Protein AF-A0A3B8VKU2-F1 (afdb_monomer)

Nearest PDB structures (foldseek):
  3u0k-assembly1_B  TM=2.918E-01  e=2.637E+00  Entacmaea quadricolor

Sequence (197 aa):
MTATTLETVFLNTVAPIPCQVASVEIETVSTTQTRSVTNIAPIALIVMPTPTKTLMHSGQATELHILSSGKFDGTETADTGSTGSRTASYKGTRIVLKNDTSLCMHVGFCGNEITTVWKMLSATCDSRVRGQLMAMVERCPSAALSYSLEPDLPVEIVVTPDGALWFSGGITVERSYGQPFEARNRATLCRCGNSKN

Structure (mmCIF, N/CA/C/O backbone):
data_AF-A0A3B8VKU2-F1
#
_entry.id   AF-A0A3B8VKU2-F1
#
loop_
_atom_site.group_PDB
_atom_site.id
_atom_site.type_symbol
_atom_site.label_atom_id
_atom_site.label_alt_id
_atom_site.label_comp_id
_atom_site.label_asym_id
_atom_site.label_entity_id
_atom_site.label_seq_id
_atom_site.pdbx_PDB_ins_code
_atom_site.Cartn_x
_atom_site.Cartn_y
_atom_site.Cartn_z
_atom_site.occupancy
_atom_site.B_iso_or_equiv
_atom_site.auth_seq_id
_atom_site.auth_comp_id
_atom_site.auth_asym_id
_atom_site.auth_atom_id
_atom_site.pdbx_PDB_model_num
ATOM 1 N N . MET A 1 1 ? 54.881 12.120 -47.227 1.00 42.78 1 MET A N 1
ATOM 2 C CA . MET A 1 1 ? 54.791 12.222 -45.756 1.00 42.78 1 MET A CA 1
ATOM 3 C C . MET A 1 1 ? 53.316 12.258 -45.417 1.00 42.78 1 MET A C 1
ATOM 5 O O . MET A 1 1 ? 52.627 13.192 -45.798 1.00 42.78 1 MET A O 1
ATOM 9 N N . THR A 1 2 ? 52.826 11.139 -44.903 1.00 32.75 2 THR A N 1
ATOM 10 C CA . THR A 1 2 ? 51.415 10.777 -44.738 1.00 32.75 2 THR A CA 1
ATOM 11 C C . THR A 1 2 ? 50.812 11.462 -43.514 1.00 32.75 2 THR A C 1
ATOM 13 O O . THR A 1 2 ? 51.394 11.405 -42.435 1.00 32.75 2 THR A O 1
ATOM 16 N N . ALA A 1 3 ? 49.656 12.104 -43.687 1.00 37.38 3 ALA A N 1
ATOM 17 C CA . ALA A 1 3 ? 48.873 12.674 -42.598 1.00 37.38 3 ALA A CA 1
ATOM 18 C C . ALA A 1 3 ? 48.057 11.563 -41.919 1.00 37.38 3 ALA A C 1
ATOM 20 O O . ALA A 1 3 ? 47.203 10.941 -42.547 1.00 37.38 3 ALA A O 1
ATOM 21 N N . THR A 1 4 ? 48.354 11.303 -40.649 1.00 37.09 4 THR A N 1
ATOM 22 C CA . THR A 1 4 ? 47.638 10.345 -39.802 1.00 37.09 4 THR A CA 1
ATOM 23 C C . THR A 1 4 ? 46.407 11.028 -39.209 1.00 37.09 4 THR A C 1
ATOM 25 O O . THR A 1 4 ? 46.528 11.969 -38.427 1.00 37.09 4 THR A O 1
ATOM 28 N N . THR A 1 5 ? 45.219 10.570 -39.590 1.00 37.59 5 THR A N 1
ATOM 29 C CA . THR A 1 5 ? 43.932 10.958 -39.000 1.00 37.59 5 THR A CA 1
ATOM 30 C C . THR A 1 5 ? 43.745 10.289 -37.636 1.00 37.59 5 THR A C 1
ATOM 32 O O . THR A 1 5 ? 43.810 9.066 -37.535 1.00 37.59 5 THR A O 1
ATOM 35 N N . LEU A 1 6 ? 43.502 11.088 -36.593 1.00 36.22 6 LEU A N 1
ATOM 36 C CA . LEU A 1 6 ? 43.037 10.621 -35.285 1.00 36.22 6 LEU A CA 1
ATOM 37 C C . LEU A 1 6 ? 41.551 10.250 -35.384 1.00 36.22 6 LEU A C 1
ATOM 39 O O . LEU A 1 6 ? 40.691 11.123 -35.498 1.00 36.22 6 LEU A O 1
ATOM 43 N N . GLU A 1 7 ? 41.253 8.953 -35.338 1.00 38.12 7 GLU A N 1
ATOM 44 C CA . GLU A 1 7 ? 39.888 8.458 -35.190 1.00 38.12 7 GLU A CA 1
ATOM 45 C C . GLU A 1 7 ? 39.362 8.764 -33.785 1.00 38.12 7 GLU A C 1
ATOM 47 O O . GLU A 1 7 ? 39.953 8.429 -32.758 1.00 38.12 7 GLU A O 1
ATOM 52 N N . THR A 1 8 ? 38.219 9.440 -33.763 1.00 37.75 8 THR A N 1
ATOM 53 C CA . THR A 1 8 ? 37.432 9.718 -32.568 1.00 37.75 8 THR A CA 1
ATOM 54 C C . THR A 1 8 ? 36.744 8.425 -32.137 1.00 37.75 8 THR A C 1
ATOM 56 O O . THR A 1 8 ? 35.899 7.898 -32.857 1.00 37.75 8 THR A O 1
ATOM 59 N N . VAL A 1 9 ? 37.101 7.910 -30.960 1.00 36.78 9 VAL A N 1
ATOM 60 C CA . VAL A 1 9 ? 36.419 6.776 -30.324 1.00 36.78 9 VAL A CA 1
ATOM 61 C C . VAL A 1 9 ? 35.008 7.220 -29.935 1.00 36.78 9 VAL A C 1
ATOM 63 O O . VAL A 1 9 ? 34.809 7.899 -28.928 1.00 36.78 9 VAL A O 1
ATOM 66 N N . PHE A 1 10 ? 34.018 6.852 -30.747 1.00 34.59 10 PHE A N 1
ATOM 67 C CA . PHE A 1 10 ? 32.611 6.932 -30.370 1.00 34.59 10 PHE A CA 1
ATOM 68 C C . PHE A 1 10 ? 32.357 5.937 -29.233 1.00 34.59 10 PHE A C 1
ATOM 70 O O . PHE A 1 10 ? 32.379 4.722 -29.429 1.00 34.59 10 PHE A O 1
ATOM 77 N N . LEU A 1 11 ? 32.111 6.454 -28.027 1.00 38.12 11 LEU A N 1
ATOM 78 C CA . LEU A 1 11 ? 31.516 5.664 -26.959 1.00 38.12 11 LEU A CA 1
ATOM 79 C C . LEU A 1 11 ? 30.126 5.211 -27.421 1.00 38.12 11 LEU A C 1
ATOM 81 O O . LEU A 1 11 ? 29.215 6.024 -27.596 1.00 38.12 11 LEU A O 1
ATOM 85 N N . ASN A 1 12 ? 29.976 3.899 -27.598 1.00 34.12 12 ASN A N 1
ATOM 86 C CA . ASN A 1 12 ? 28.695 3.229 -27.773 1.00 34.12 12 ASN A CA 1
ATOM 87 C C . ASN A 1 12 ? 27.778 3.567 -26.593 1.00 34.12 12 ASN A C 1
ATOM 89 O O . ASN A 1 12 ? 27.856 2.972 -25.519 1.00 34.12 12 ASN A O 1
ATOM 93 N N . THR A 1 13 ? 26.892 4.534 -26.808 1.00 39.09 13 THR A N 1
ATOM 94 C CA . THR A 1 13 ? 25.784 4.811 -25.903 1.00 39.09 13 THR A CA 1
ATOM 95 C C . THR A 1 13 ? 24.703 3.796 -26.246 1.00 39.09 13 THR A C 1
ATOM 97 O O . THR A 1 13 ? 24.005 3.940 -27.248 1.00 39.09 13 THR A O 1
ATOM 100 N N . VAL A 1 14 ? 24.597 2.724 -25.458 1.00 41.78 14 VAL A N 1
ATOM 101 C CA . VAL A 1 14 ? 23.461 1.801 -25.544 1.00 41.78 14 VAL A CA 1
ATOM 102 C C . VAL A 1 14 ? 22.229 2.585 -25.100 1.00 41.78 14 VAL A C 1
ATOM 104 O O . VAL A 1 14 ? 21.978 2.757 -23.909 1.00 41.78 14 VAL A O 1
ATOM 107 N N . ALA A 1 15 ? 21.496 3.135 -26.066 1.00 42.47 15 ALA A N 1
ATOM 108 C CA . ALA A 1 15 ? 20.193 3.724 -25.818 1.00 42.47 15 ALA A CA 1
ATOM 109 C C . ALA A 1 15 ? 19.279 2.657 -25.182 1.00 42.47 15 ALA A C 1
ATOM 111 O O . ALA A 1 15 ? 19.322 1.497 -25.606 1.00 42.47 15 ALA A O 1
ATOM 112 N N . PRO A 1 16 ? 18.454 3.003 -24.176 1.00 44.41 16 PRO A N 1
ATOM 113 C CA . PRO A 1 16 ? 17.471 2.070 -23.649 1.00 44.41 16 PRO A CA 1
ATOM 114 C C . PRO A 1 16 ? 16.552 1.644 -24.794 1.00 44.41 16 PRO A C 1
ATOM 116 O O . PRO A 1 16 ? 15.929 2.484 -25.446 1.00 44.41 16 PRO A O 1
ATOM 119 N N . ILE A 1 17 ? 16.520 0.335 -25.056 1.00 52.84 17 ILE A N 1
ATOM 120 C CA . ILE A 1 17 ? 15.713 -0.276 -26.112 1.00 52.84 17 ILE A CA 1
ATOM 121 C C . ILE A 1 17 ? 14.271 0.229 -25.945 1.00 52.84 17 ILE A C 1
ATOM 123 O O . ILE A 1 17 ? 13.685 0.032 -24.873 1.00 52.84 17 ILE A O 1
ATOM 127 N N . PRO A 1 18 ? 13.691 0.911 -26.951 1.00 50.56 18 PRO A N 1
ATOM 128 C CA . PRO A 1 18 ? 12.322 1.388 -26.859 1.00 50.56 18 PRO A CA 1
ATOM 129 C C . PRO A 1 18 ? 11.395 0.191 -26.653 1.00 50.56 18 PRO A C 1
ATOM 131 O O . PRO A 1 18 ? 11.580 -0.853 -27.275 1.00 50.56 18 PRO A O 1
ATOM 134 N N . CYS A 1 19 ? 10.398 0.346 -25.777 1.00 59.09 19 CYS A N 1
ATOM 135 C CA . CYS A 1 19 ? 9.360 -0.652 -25.515 1.00 59.09 19 CYS A CA 1
ATOM 136 C C . CYS A 1 19 ? 8.513 -0.916 -26.775 1.00 59.09 19 CYS A C 1
ATOM 138 O O . CYS A 1 19 ? 7.361 -0.490 -26.850 1.00 59.09 19 CYS A O 1
ATOM 140 N N . GLN A 1 20 ? 9.059 -1.609 -27.767 1.00 49.59 20 GLN A N 1
ATOM 141 C CA . GLN A 1 20 ? 8.315 -2.102 -28.915 1.00 49.59 20 GLN A CA 1
ATOM 142 C C . GLN A 1 20 ? 7.622 -3.393 -28.481 1.00 49.59 20 GLN A C 1
ATOM 144 O O . GLN A 1 20 ? 8.219 -4.460 -28.396 1.00 49.59 20 GLN A O 1
ATOM 149 N N . VAL A 1 21 ? 6.353 -3.259 -28.104 1.00 45.25 21 VAL A N 1
ATOM 150 C CA . VAL A 1 21 ? 5.443 -4.391 -27.922 1.00 45.25 21 VAL A CA 1
ATOM 151 C C . VAL A 1 21 ? 5.089 -4.924 -29.303 1.00 45.25 21 VAL A C 1
ATOM 153 O O . VAL A 1 21 ? 4.533 -4.187 -30.113 1.00 45.25 21 VAL A O 1
ATOM 156 N N . ALA A 1 22 ? 5.396 -6.194 -29.563 1.00 33.00 22 ALA A N 1
ATOM 157 C CA . ALA A 1 22 ? 4.735 -6.929 -30.629 1.00 33.00 22 ALA A CA 1
ATOM 158 C C . ALA A 1 22 ? 3.242 -7.014 -30.284 1.00 33.00 22 ALA A C 1
ATOM 160 O O . ALA A 1 22 ? 2.877 -7.440 -29.184 1.00 33.00 22 ALA A O 1
ATOM 161 N N . SER A 1 23 ? 2.393 -6.558 -31.199 1.00 36.31 23 SER A N 1
ATOM 162 C CA . SER A 1 23 ? 0.948 -6.743 -31.139 1.00 36.31 23 SER A CA 1
ATOM 163 C C . SER A 1 23 ? 0.657 -8.243 -31.138 1.00 36.31 23 SER A C 1
ATOM 165 O O . SER A 1 23 ? 0.885 -8.913 -32.140 1.00 36.31 23 SER A O 1
ATOM 167 N N . VAL A 1 24 ? 0.197 -8.783 -30.012 1.00 32.00 24 VAL A N 1
ATOM 168 C CA . VAL A 1 24 ? -0.417 -10.113 -29.969 1.00 32.00 24 VAL A CA 1
ATOM 169 C C . VAL A 1 24 ? -1.919 -9.875 -30.035 1.00 32.00 24 VAL A C 1
ATOM 171 O O . VAL A 1 24 ? -2.483 -9.265 -29.126 1.00 32.00 24 VAL A O 1
ATOM 174 N N . GLU A 1 25 ? -2.547 -10.286 -31.136 1.00 34.91 25 GLU A N 1
ATOM 175 C CA . GLU A 1 25 ? -4.003 -10.352 -31.247 1.00 34.91 25 GLU A CA 1
ATOM 176 C C . GLU A 1 25 ? -4.515 -11.378 -30.229 1.00 34.91 25 GLU A C 1
ATOM 178 O O . GLU A 1 25 ? -4.114 -12.540 -30.235 1.00 34.91 25 GLU A O 1
ATOM 183 N N . ILE A 1 26 ? -5.352 -10.921 -29.299 1.00 33.88 26 ILE A N 1
ATOM 184 C CA . ILE A 1 26 ? -5.973 -11.765 -28.281 1.00 33.88 26 ILE A CA 1
ATOM 185 C C . ILE A 1 26 ? -7.349 -12.151 -28.829 1.00 33.88 26 ILE A C 1
ATOM 187 O O . ILE A 1 26 ? -8.263 -11.325 -28.828 1.00 33.88 26 ILE A O 1
ATOM 191 N N . GLU A 1 27 ? -7.507 -13.388 -29.304 1.00 30.09 27 GLU A N 1
ATOM 192 C CA . GLU A 1 27 ? -8.837 -13.954 -29.536 1.00 30.09 27 GLU A CA 1
ATOM 193 C C . GLU A 1 27 ? -9.574 -14.046 -28.194 1.00 30.09 27 GLU A C 1
ATOM 195 O O . GLU A 1 27 ? -9.124 -14.675 -27.235 1.00 30.09 27 GLU A O 1
ATOM 200 N N . THR A 1 28 ? -10.710 -13.359 -28.109 1.00 31.91 28 THR A N 1
ATOM 201 C CA . THR A 1 28 ? -11.555 -13.323 -26.917 1.00 31.91 28 THR A CA 1
ATOM 202 C C . THR A 1 28 ? -12.526 -14.498 -26.951 1.00 31.91 28 THR A C 1
ATOM 204 O O . THR A 1 28 ? -13.464 -14.523 -27.742 1.00 31.91 28 THR A O 1
ATOM 207 N N . VAL A 1 29 ? -12.338 -15.476 -26.061 1.00 28.89 29 VAL A N 1
ATOM 208 C CA . VAL A 1 29 ? -13.376 -16.473 -25.764 1.00 28.89 29 VAL A CA 1
ATOM 209 C C . VAL A 1 29 ? -14.240 -15.926 -24.630 1.00 28.89 29 VAL A C 1
ATOM 211 O O . VAL A 1 29 ? -13.831 -15.874 -23.472 1.00 28.89 29 VAL A O 1
ATOM 214 N N . SER A 1 30 ? -15.435 -15.463 -24.994 1.00 28.72 30 SER A N 1
ATOM 215 C CA . SER A 1 30 ? -16.475 -15.016 -24.068 1.00 28.72 30 SER A CA 1
ATOM 216 C C . SER A 1 30 ? -17.201 -16.229 -23.487 1.00 28.72 30 SER A C 1
ATOM 218 O O . SER A 1 30 ? -17.994 -16.867 -24.178 1.00 28.72 30 SER A O 1
ATOM 220 N N . THR A 1 31 ? -16.973 -16.528 -22.208 1.00 30.09 31 THR A N 1
ATOM 221 C CA . THR A 1 31 ? -17.871 -17.394 -21.434 1.00 30.09 31 THR A CA 1
ATOM 222 C C . THR A 1 31 ? -18.664 -16.507 -20.488 1.00 30.09 31 THR A C 1
ATOM 224 O O . THR A 1 31 ? -18.149 -15.988 -19.500 1.00 30.09 31 THR A O 1
ATOM 227 N N . THR A 1 32 ? -19.932 -16.286 -20.826 1.00 29.95 32 THR A N 1
ATOM 228 C CA . THR A 1 32 ? -20.872 -15.523 -20.005 1.00 29.95 32 THR A CA 1
ATOM 229 C C . THR A 1 32 ? -21.269 -16.360 -18.789 1.00 29.95 32 THR A C 1
ATOM 231 O O . THR A 1 32 ? -22.010 -17.330 -18.925 1.00 29.95 32 THR A O 1
ATOM 234 N N . GLN A 1 33 ? -20.791 -15.995 -17.597 1.00 32.00 33 GLN A N 1
ATOM 235 C CA . GLN A 1 33 ? -21.319 -16.522 -16.339 1.00 32.00 33 GLN A CA 1
ATOM 236 C C . GLN A 1 33 ? -22.227 -15.470 -15.693 1.00 32.00 33 GLN A C 1
ATOM 238 O O . GLN A 1 33 ? -21.800 -14.373 -15.333 1.00 32.00 33 GLN A O 1
ATOM 243 N N . THR A 1 34 ? -23.511 -15.805 -15.600 1.00 29.14 34 THR A N 1
ATOM 244 C CA . THR A 1 34 ? -24.581 -14.971 -15.044 1.00 29.14 34 THR A CA 1
ATOM 245 C C . THR A 1 34 ? -24.324 -14.663 -13.566 1.00 29.14 34 THR A C 1
ATOM 247 O O . THR A 1 34 ? -24.176 -15.571 -12.751 1.00 29.14 34 THR A O 1
ATOM 250 N N . ARG A 1 35 ? -24.288 -13.371 -13.211 1.00 33.38 35 ARG A N 1
ATOM 251 C CA . ARG A 1 35 ? -24.168 -12.888 -11.827 1.00 33.38 35 ARG A CA 1
ATOM 252 C C . ARG A 1 35 ? -25.468 -13.146 -11.060 1.00 33.38 35 ARG A C 1
ATOM 254 O O . ARG A 1 35 ? -26.498 -12.571 -11.401 1.00 33.38 35 ARG A O 1
ATOM 261 N N . SER A 1 36 ? -25.408 -13.952 -10.001 1.00 32.56 36 SER A N 1
ATOM 262 C CA . SER A 1 36 ? -26.449 -13.964 -8.969 1.00 32.56 36 SER A CA 1
ATOM 263 C C . SER A 1 36 ? -26.266 -12.738 -8.073 1.00 32.56 36 SER A C 1
ATOM 265 O O . SER A 1 36 ? -25.201 -12.534 -7.489 1.00 32.56 36 SER A O 1
ATOM 267 N N . VAL A 1 37 ? -27.288 -11.888 -8.020 1.00 38.75 37 VAL A N 1
ATOM 268 C CA . VAL A 1 37 ? -27.319 -10.645 -7.246 1.00 38.75 37 VAL A CA 1
ATOM 269 C C . VAL A 1 37 ? -27.797 -10.957 -5.833 1.00 38.75 37 VAL A C 1
ATOM 271 O O . VAL A 1 37 ? -28.994 -10.984 -5.584 1.00 38.75 37 VAL A O 1
ATOM 274 N N . THR A 1 38 ? -26.861 -11.145 -4.906 1.00 38.50 38 THR A N 1
ATOM 275 C CA . THR A 1 38 ? -27.083 -10.961 -3.461 1.00 38.50 38 THR A CA 1
ATOM 276 C C . THR A 1 38 ? -25.742 -10.627 -2.809 1.00 38.50 38 THR A C 1
ATOM 278 O O . THR A 1 38 ? -25.079 -11.503 -2.266 1.00 38.50 38 THR A O 1
ATOM 281 N N . ASN A 1 39 ? -25.311 -9.365 -2.896 1.00 36.19 39 ASN A N 1
ATOM 282 C CA . ASN A 1 39 ? -24.157 -8.861 -2.147 1.00 36.19 39 ASN A CA 1
ATOM 283 C C . ASN A 1 39 ? -24.659 -8.026 -0.969 1.00 36.19 39 ASN A C 1
ATOM 285 O O . ASN A 1 39 ? -24.881 -6.824 -1.094 1.00 36.19 39 ASN A O 1
ATOM 289 N N . ILE A 1 40 ? -24.841 -8.679 0.175 1.00 39.47 40 ILE A N 1
ATOM 290 C CA . ILE A 1 40 ? -24.765 -8.002 1.467 1.00 39.47 40 ILE A CA 1
ATOM 291 C C . ILE A 1 40 ? -23.277 -8.028 1.812 1.00 39.47 40 ILE A C 1
ATOM 293 O O . ILE A 1 40 ? -22.733 -9.094 2.093 1.00 39.47 40 ILE A O 1
ATOM 297 N N . ALA A 1 41 ? -22.599 -6.885 1.692 1.00 39.88 41 ALA A N 1
ATOM 298 C CA . ALA A 1 41 ? -21.208 -6.775 2.117 1.00 39.88 41 ALA A CA 1
ATOM 299 C C . ALA A 1 41 ? -21.121 -7.150 3.610 1.00 39.88 41 ALA A C 1
ATOM 301 O O . ALA A 1 41 ? -21.948 -6.669 4.392 1.00 39.88 41 ALA A O 1
ATOM 302 N N . PRO A 1 42 ? -20.177 -8.010 4.027 1.00 38.44 42 PRO A N 1
ATOM 303 C CA . PRO A 1 42 ? -20.018 -8.339 5.432 1.00 38.44 42 PRO A CA 1
ATOM 304 C C . PRO A 1 42 ? -19.499 -7.098 6.166 1.00 38.44 42 PRO A C 1
ATOM 306 O O . PRO A 1 42 ? -18.324 -6.747 6.083 1.00 38.44 42 PRO A O 1
ATOM 309 N N . ILE A 1 43 ? -20.394 -6.415 6.876 1.00 37.91 43 ILE A N 1
ATOM 310 C CA . ILE A 1 43 ? -20.036 -5.355 7.818 1.00 37.91 43 ILE A CA 1
ATOM 311 C C . ILE A 1 43 ? -19.464 -6.055 9.052 1.00 37.91 43 ILE A C 1
ATOM 313 O O . ILE A 1 43 ? -20.204 -6.589 9.878 1.00 37.91 43 ILE A O 1
ATOM 317 N N . ALA A 1 44 ? -18.139 -6.091 9.169 1.00 41.53 44 ALA A N 1
ATOM 318 C CA . ALA A 1 44 ? -17.486 -6.470 10.411 1.00 41.53 44 ALA A CA 1
ATOM 319 C C . ALA A 1 44 ? -17.464 -5.243 11.334 1.00 41.53 44 ALA A C 1
ATOM 321 O O . ALA A 1 44 ? -16.601 -4.377 11.212 1.00 41.53 44 ALA A O 1
ATOM 322 N N . LEU A 1 45 ? -18.425 -5.155 12.257 1.00 34.00 45 LEU A N 1
ATOM 323 C CA . LEU A 1 45 ? -18.392 -4.157 13.324 1.00 34.00 45 LEU A CA 1
ATOM 324 C C . LEU A 1 45 ? -17.311 -4.560 14.338 1.00 34.00 45 LEU A C 1
ATOM 326 O O . LEU A 1 45 ? -17.561 -5.325 15.270 1.00 34.00 45 LEU A O 1
ATOM 330 N N . ILE A 1 46 ? -16.088 -4.070 14.144 1.00 43.25 46 ILE A N 1
ATOM 331 C CA . ILE A 1 46 ? -15.006 -4.219 15.121 1.00 43.25 46 ILE A CA 1
ATOM 332 C C . ILE A 1 46 ? -15.197 -3.130 16.181 1.00 43.25 46 ILE A C 1
ATOM 334 O O . ILE A 1 46 ? -14.599 -2.059 16.116 1.00 43.25 46 ILE A O 1
ATOM 338 N N . VAL A 1 47 ? -16.055 -3.397 17.167 1.00 31.81 47 VAL A N 1
ATOM 339 C CA . VAL A 1 47 ? -16.113 -2.577 18.383 1.00 31.81 47 VAL A CA 1
ATOM 340 C C . VAL A 1 47 ? -14.816 -2.824 19.148 1.00 31.81 47 VAL A C 1
ATOM 342 O O . VAL A 1 47 ? -14.573 -3.940 19.612 1.00 31.81 47 VAL A O 1
ATOM 345 N N . MET A 1 48 ? -13.959 -1.807 19.270 1.00 33.66 48 MET A N 1
ATOM 346 C CA . MET A 1 48 ? -12.788 -1.903 20.143 1.00 33.66 48 MET A CA 1
ATOM 347 C C . MET A 1 48 ? -13.286 -2.161 21.574 1.00 33.66 48 MET A C 1
ATOM 349 O O . MET A 1 48 ? -14.069 -1.357 22.090 1.00 33.66 48 MET A O 1
ATOM 353 N N . PRO A 1 49 ? -12.907 -3.278 22.219 1.00 34.50 49 PRO A N 1
ATOM 354 C CA . PRO A 1 49 ? -13.462 -3.626 23.515 1.00 34.50 49 PRO A CA 1
ATOM 355 C C . PRO A 1 49 ? -13.043 -2.584 24.552 1.00 34.50 49 PRO A C 1
ATOM 357 O O . PRO A 1 49 ? -11.859 -2.375 24.816 1.00 34.50 49 PRO A O 1
ATOM 360 N N . THR A 1 50 ? -14.032 -1.941 25.168 1.00 35.94 50 THR A N 1
ATOM 361 C CA . THR A 1 50 ? -13.851 -1.231 26.435 1.00 35.94 50 THR A CA 1
ATOM 362 C C . THR A 1 50 ? -13.416 -2.265 27.483 1.00 35.94 50 THR A C 1
ATOM 364 O O . THR A 1 50 ? -14.011 -3.344 27.529 1.00 35.94 50 THR A O 1
ATOM 367 N N . PRO A 1 51 ? -12.403 -2.011 28.331 1.00 37.50 51 PRO A N 1
ATOM 368 C CA . PRO A 1 51 ? -11.974 -2.996 29.317 1.00 37.50 51 PRO A CA 1
ATOM 369 C C . PRO A 1 51 ? -13.020 -3.107 30.437 1.00 37.50 51 PRO A C 1
ATOM 371 O O . PRO A 1 51 ? -12.956 -2.404 31.444 1.00 37.50 51 PRO A O 1
ATOM 374 N N . THR A 1 52 ? -14.011 -3.985 30.279 1.00 35.88 52 THR A N 1
ATOM 375 C CA . THR A 1 52 ? -14.933 -4.339 31.362 1.00 35.88 52 THR A CA 1
ATOM 376 C C . THR A 1 52 ? -14.329 -5.476 32.177 1.00 35.88 52 THR A C 1
ATOM 378 O O . THR A 1 52 ? -14.193 -6.609 31.726 1.00 35.88 52 THR A O 1
ATOM 381 N N . LYS A 1 53 ? -13.941 -5.138 33.406 1.00 34.47 53 LYS A N 1
ATOM 382 C CA . LYS A 1 53 ? -13.413 -6.040 34.429 1.00 34.47 53 LYS A CA 1
ATOM 383 C C . LYS A 1 53 ? -14.483 -7.064 34.836 1.00 34.47 53 LYS A C 1
ATOM 385 O O . LYS A 1 53 ? -15.303 -6.781 35.704 1.00 34.47 53 LYS A O 1
ATOM 390 N N . THR A 1 54 ? -14.476 -8.256 34.244 1.00 31.73 54 THR A N 1
ATOM 391 C CA . THR A 1 54 ? -15.245 -9.394 34.767 1.00 31.73 54 THR A CA 1
ATOM 392 C C . THR A 1 54 ? -14.499 -9.980 35.963 1.00 31.73 54 THR A C 1
ATOM 394 O O . THR A 1 54 ? -13.452 -10.607 35.824 1.00 31.73 54 THR A O 1
ATOM 397 N N . LEU A 1 55 ? -15.029 -9.736 37.162 1.00 35.94 55 LEU A N 1
ATOM 398 C CA . LEU A 1 55 ? -14.634 -10.425 38.387 1.00 35.94 55 LEU A CA 1
ATOM 399 C C . LEU A 1 55 ? -15.028 -11.904 38.275 1.00 35.94 55 LEU A C 1
ATOM 401 O O . LEU A 1 55 ? -16.213 -12.225 38.263 1.00 35.94 55 LEU A O 1
ATOM 405 N N . MET A 1 56 ? -14.040 -12.797 38.243 1.00 33.47 56 MET A N 1
ATOM 406 C CA . MET A 1 56 ? -14.215 -14.191 38.651 1.00 33.47 56 MET A CA 1
ATOM 407 C C . MET A 1 56 ? -13.314 -14.473 39.853 1.00 33.47 56 MET A C 1
ATOM 409 O O . MET A 1 56 ? -12.174 -14.016 39.929 1.00 33.47 56 MET A O 1
ATOM 413 N N . HIS A 1 57 ? -13.897 -15.149 40.836 1.00 37.94 57 HIS A N 1
ATOM 414 C CA . HIS A 1 57 ? -13.325 -15.451 42.138 1.00 37.94 57 HIS A CA 1
ATOM 415 C C . HIS A 1 57 ? -12.506 -16.752 42.103 1.00 37.94 57 HIS A C 1
ATOM 417 O O . HIS A 1 57 ? -12.857 -17.693 41.400 1.00 37.94 57 HIS A O 1
ATOM 423 N N . SER A 1 58 ? -11.467 -16.773 42.945 1.00 41.09 58 SER A N 1
ATOM 424 C CA . SER A 1 58 ? -10.633 -17.898 43.404 1.00 41.09 58 SER A CA 1
ATOM 425 C C . SER A 1 58 ? -9.785 -18.669 42.383 1.00 41.09 58 SER A C 1
ATOM 427 O O . SER A 1 58 ? -10.287 -19.461 41.593 1.00 41.09 58 SER A O 1
ATOM 429 N N . GLY A 1 59 ? -8.465 -18.528 42.536 1.00 37.84 59 GLY A N 1
ATOM 430 C CA . GLY A 1 59 ? -7.445 -19.399 41.949 1.00 37.84 59 GLY A CA 1
ATOM 431 C C . GLY A 1 59 ? -6.217 -18.594 41.538 1.00 37.84 59 GLY A C 1
ATOM 432 O O . GLY A 1 59 ? -6.214 -18.041 40.449 1.00 37.84 59 GLY A O 1
ATOM 433 N N . GLN A 1 60 ? -5.241 -18.469 42.450 1.00 41.22 60 GLN A N 1
ATOM 434 C CA . GLN A 1 60 ? -3.928 -17.805 42.311 1.00 41.22 60 GLN A CA 1
ATOM 435 C C . GLN A 1 60 ? -3.624 -17.215 40.923 1.00 41.22 60 GLN A C 1
ATOM 437 O O . GLN A 1 60 ? -3.085 -17.883 40.043 1.00 41.22 60 GLN A O 1
ATOM 442 N N . ALA A 1 61 ? -3.924 -15.926 40.759 1.00 35.53 61 ALA A N 1
ATOM 443 C CA . ALA A 1 61 ? -3.417 -15.158 39.639 1.00 35.53 61 ALA A CA 1
ATOM 444 C C . ALA A 1 61 ? -1.913 -14.959 39.858 1.00 35.53 61 ALA A C 1
ATOM 446 O O . ALA A 1 61 ? -1.504 -14.200 40.734 1.00 35.53 61 ALA A O 1
ATOM 447 N N . THR A 1 62 ? -1.080 -15.634 39.066 1.00 36.09 62 THR A N 1
ATOM 448 C CA . THR A 1 62 ? 0.208 -15.051 38.687 1.00 36.09 62 THR A CA 1
ATOM 449 C C . THR A 1 62 ? -0.112 -13.684 38.114 1.00 36.09 62 THR A C 1
ATOM 451 O O . THR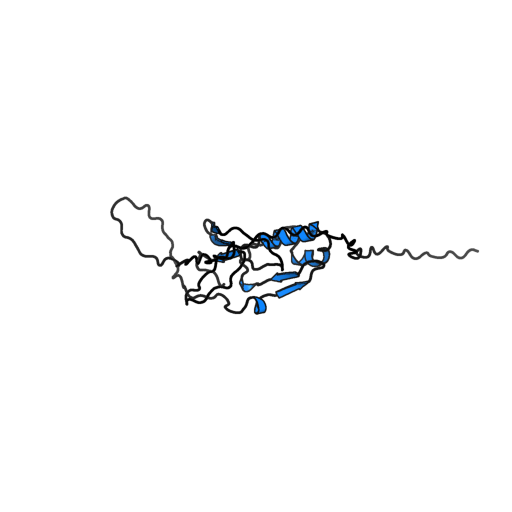 A 1 62 ? -0.755 -13.581 37.068 1.00 36.09 62 THR A O 1
ATOM 454 N N . GLU A 1 63 ? 0.240 -12.652 38.869 1.00 34.09 63 GLU A N 1
ATOM 455 C CA . GLU A 1 63 ? 0.033 -11.256 38.533 1.00 34.09 63 GLU A CA 1
ATOM 456 C C . GLU A 1 63 ? 0.856 -10.952 37.281 1.00 34.09 63 GLU A C 1
ATOM 458 O O . GLU A 1 63 ? 2.018 -10.554 37.336 1.00 34.09 63 GLU A O 1
ATOM 463 N N . LEU A 1 64 ? 0.261 -11.213 36.115 1.00 35.88 64 LEU A N 1
ATOM 464 C CA . LEU A 1 64 ? 0.703 -10.618 34.874 1.00 35.88 64 LEU A CA 1
ATOM 465 C C . LEU A 1 64 ? 0.449 -9.129 35.081 1.00 35.88 64 LEU A C 1
ATOM 467 O O . LEU A 1 64 ? -0.680 -8.659 34.940 1.00 35.88 64 LEU A O 1
ATOM 471 N N . HIS A 1 65 ? 1.487 -8.417 35.519 1.00 33.81 65 HIS A N 1
ATOM 472 C CA . HIS A 1 65 ? 1.556 -6.967 35.501 1.00 33.81 65 HIS A CA 1
ATOM 473 C C . HIS A 1 65 ? 1.285 -6.539 34.053 1.00 33.81 65 HIS A C 1
ATOM 475 O O . HIS A 1 65 ? 2.199 -6.373 33.247 1.00 33.81 65 HIS A O 1
ATOM 481 N N . ILE A 1 66 ? 0.008 -6.388 33.697 1.00 46.47 66 ILE A N 1
ATOM 482 C CA . ILE A 1 66 ? -0.396 -5.586 32.558 1.00 46.47 66 ILE A CA 1
ATOM 483 C C . ILE A 1 66 ? 0.033 -4.188 32.971 1.00 46.47 66 ILE A C 1
ATOM 485 O O . ILE A 1 66 ? -0.663 -3.499 33.716 1.00 46.47 66 ILE A O 1
ATOM 489 N N . LEU A 1 67 ? 1.232 -3.800 32.543 1.00 39.44 67 LEU A N 1
ATOM 490 C CA . LEU A 1 67 ? 1.694 -2.425 32.551 1.00 39.44 67 LEU A CA 1
ATOM 491 C C . LEU A 1 67 ? 0.778 -1.635 31.606 1.00 39.44 67 LEU A C 1
ATOM 493 O O . LEU A 1 67 ? 1.155 -1.248 30.509 1.00 39.44 67 LEU A O 1
ATOM 497 N N . SER A 1 68 ? -0.455 -1.384 32.040 1.00 50.25 68 SER A N 1
ATOM 498 C CA . SER A 1 68 ? -1.313 -0.326 31.525 1.00 50.25 68 SER A CA 1
ATOM 499 C C . SER A 1 68 ? -0.802 0.992 32.112 1.00 50.25 68 SER A C 1
ATOM 501 O O . SER A 1 68 ? -1.506 1.682 32.845 1.00 50.25 68 SER A O 1
ATOM 503 N N . SER A 1 69 ? 0.465 1.325 31.865 1.00 50.84 69 SER A N 1
ATOM 504 C CA . SER A 1 69 ? 1.119 2.513 32.424 1.00 50.84 69 SER A CA 1
ATOM 505 C C . SER A 1 69 ? 0.906 3.769 31.571 1.00 50.84 69 SER A C 1
ATOM 507 O O . SER A 1 69 ? 1.694 4.706 31.635 1.00 50.84 69 SER A O 1
ATOM 509 N N . GLY A 1 70 ? -0.172 3.820 30.789 1.00 56.53 70 GLY A N 1
ATOM 510 C CA . GLY A 1 70 ? -0.601 5.011 30.064 1.00 56.53 70 GLY A CA 1
ATOM 511 C C . GLY A 1 70 ? -2.121 5.064 29.989 1.00 56.53 70 GLY A C 1
ATOM 512 O O . GLY A 1 70 ? -2.772 4.041 29.787 1.00 56.53 70 GLY A O 1
ATOM 513 N N . LYS A 1 71 ? -2.704 6.253 30.163 1.00 73.69 71 LYS A N 1
ATOM 514 C CA . LYS A 1 71 ? -4.102 6.482 29.783 1.00 73.69 71 LYS A CA 1
ATOM 515 C C . LYS A 1 71 ? -4.172 6.315 28.264 1.00 73.69 71 LYS A C 1
ATOM 517 O O . LYS A 1 71 ? -3.560 7.108 27.555 1.00 73.69 71 LYS A O 1
ATOM 522 N N . PHE A 1 72 ? -4.855 5.281 27.778 1.00 80.81 72 PHE A N 1
ATOM 523 C CA . PHE A 1 72 ? -5.168 5.176 26.355 1.00 80.81 72 PHE A CA 1
ATOM 524 C C . PHE A 1 72 ? -6.091 6.339 25.985 1.00 80.81 72 PHE A C 1
ATOM 526 O O . PHE A 1 72 ? -7.197 6.447 26.517 1.00 80.81 72 PHE A O 1
ATOM 533 N N . ASP A 1 73 ? -5.605 7.221 25.119 1.00 80.50 73 ASP A N 1
ATOM 534 C CA . ASP A 1 73 ? -6.413 8.2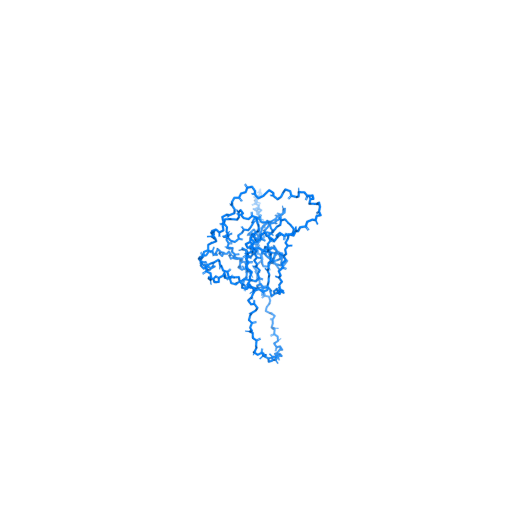58 24.491 1.00 80.50 73 ASP A CA 1
ATOM 535 C C . ASP A 1 73 ? -7.010 7.674 23.208 1.00 80.50 73 ASP A C 1
ATOM 537 O O . ASP A 1 73 ? -6.297 7.432 22.236 1.00 80.50 73 ASP A O 1
ATOM 541 N N . GLY A 1 74 ? -8.313 7.395 23.237 1.00 81.00 74 GLY A N 1
ATOM 542 C CA . GLY A 1 74 ? -9.058 6.838 22.107 1.00 81.00 74 GLY A CA 1
ATOM 543 C C . GLY A 1 74 ? -9.445 7.868 21.047 1.00 81.00 74 GLY A C 1
ATOM 544 O O . GLY A 1 74 ? -10.227 7.538 20.159 1.00 81.00 74 GLY A O 1
ATOM 545 N N . THR A 1 75 ? -8.955 9.108 21.148 1.00 85.88 75 THR A N 1
ATOM 546 C CA . THR A 1 75 ? -9.215 10.148 20.151 1.00 85.88 75 THR A CA 1
ATOM 547 C C . THR A 1 75 ? -8.610 9.747 18.807 1.00 85.88 75 THR A C 1
ATOM 549 O O . THR A 1 75 ? -7.401 9.560 18.665 1.00 85.88 75 THR A O 1
ATOM 552 N N . GLU A 1 76 ? -9.466 9.619 17.801 1.00 84.94 76 GLU A N 1
ATOM 553 C CA . GLU A 1 76 ? -9.065 9.262 16.448 1.00 84.94 76 GLU A CA 1
ATOM 554 C C . GLU A 1 76 ? -8.258 10.403 15.806 1.00 84.94 76 GLU A C 1
ATOM 556 O O . GLU A 1 76 ? -8.715 11.543 15.745 1.00 84.94 76 GLU A O 1
ATOM 561 N N . THR A 1 77 ? -7.044 10.101 15.338 1.00 86.69 77 THR A N 1
ATOM 562 C CA . THR A 1 77 ? -6.130 11.083 14.710 1.00 86.69 77 THR A CA 1
ATOM 563 C C . THR A 1 77 ? -5.917 10.842 13.215 1.00 86.69 77 THR A C 1
ATOM 565 O O . THR A 1 77 ? -5.246 11.632 12.553 1.00 86.69 77 THR A O 1
ATOM 568 N N . ALA A 1 78 ? -6.518 9.773 12.687 1.00 86.62 78 ALA A N 1
ATOM 569 C CA . ALA A 1 78 ? -6.493 9.387 11.285 1.00 86.62 78 ALA A CA 1
ATOM 570 C C . ALA A 1 78 ? -6.946 10.527 10.366 1.00 86.62 78 ALA A C 1
ATOM 572 O O . ALA A 1 78 ? -8.010 11.116 10.574 1.00 86.62 78 ALA A O 1
ATOM 573 N N . ASP A 1 79 ? -6.210 10.762 9.280 1.00 87.81 79 ASP A N 1
ATOM 574 C CA . ASP A 1 79 ? -6.651 11.685 8.234 1.00 87.81 79 ASP A CA 1
ATOM 575 C C . ASP A 1 79 ? -7.994 11.204 7.633 1.00 87.81 79 ASP A C 1
ATOM 577 O O . ASP A 1 79 ? -8.183 10.023 7.306 1.00 87.81 79 ASP A O 1
ATOM 581 N N . THR A 1 80 ? -8.955 12.124 7.539 1.00 87.50 80 THR A N 1
ATOM 582 C CA . THR A 1 80 ? -10.311 11.900 7.008 1.00 87.50 80 THR A CA 1
ATOM 583 C C . THR A 1 80 ? -10.488 12.448 5.593 1.00 87.50 80 THR A C 1
ATOM 585 O O . THR A 1 80 ? -11.558 12.297 5.002 1.00 87.50 80 THR A O 1
ATOM 588 N N . GLY A 1 81 ? -9.445 13.054 5.020 1.00 85.81 81 GLY A N 1
ATOM 589 C CA . GLY A 1 81 ? -9.407 13.443 3.620 1.00 85.81 81 GLY A CA 1
ATOM 590 C C . GLY A 1 81 ? -9.558 12.243 2.683 1.00 85.81 81 GLY A C 1
ATOM 591 O O . GLY A 1 81 ? -9.242 11.101 3.020 1.00 85.81 81 GLY A O 1
ATOM 592 N N . SER A 1 82 ? -10.033 12.504 1.466 1.00 85.75 82 SER A N 1
ATOM 593 C CA . SER A 1 82 ? -10.176 11.461 0.447 1.00 85.75 82 SER A CA 1
ATOM 594 C C . SER A 1 82 ? -8.824 10.824 0.095 1.00 85.75 82 SER A C 1
ATOM 596 O O . SER A 1 82 ? -7.801 11.513 0.047 1.00 85.75 82 SER A O 1
ATOM 598 N N . THR A 1 83 ? -8.786 9.534 -0.253 1.00 83.12 83 THR A N 1
ATOM 599 C CA . THR A 1 83 ? -7.548 8.925 -0.784 1.00 83.12 83 THR A CA 1
ATOM 600 C C . THR A 1 83 ? -7.019 9.675 -2.002 1.00 83.12 83 THR A C 1
ATOM 602 O O . THR A 1 83 ? -5.810 9.851 -2.121 1.00 83.12 83 THR A O 1
ATOM 605 N N . GLY A 1 84 ? -7.895 10.191 -2.869 1.00 84.94 84 GLY A N 1
ATOM 606 C CA . GLY A 1 84 ? -7.491 10.989 -4.029 1.00 84.94 84 GLY A CA 1
ATOM 607 C C . GLY A 1 84 ? -6.651 12.219 -3.667 1.00 84.94 84 GLY A C 1
ATOM 608 O O . GLY A 1 84 ? -5.674 12.499 -4.354 1.00 84.94 84 GLY A O 1
ATOM 609 N N . SER A 1 85 ? -6.982 12.915 -2.574 1.00 88.12 85 SER A N 1
ATOM 610 C CA . SER A 1 85 ? -6.229 14.089 -2.111 1.00 88.12 85 SER A CA 1
ATOM 611 C C . SER A 1 85 ? -4.941 13.742 -1.360 1.00 88.12 85 SER A C 1
ATOM 613 O O . SER A 1 85 ? -3.999 14.527 -1.396 1.00 88.12 85 SER A O 1
ATOM 615 N N . ARG A 1 86 ? -4.884 12.584 -0.690 1.00 91.44 86 ARG A N 1
ATOM 616 C CA . ARG A 1 86 ? -3.712 12.144 0.096 1.00 91.44 86 ARG A CA 1
ATOM 617 C C . ARG A 1 86 ? -2.673 11.383 -0.731 1.00 91.44 86 ARG A C 1
ATOM 619 O O . ARG A 1 86 ? -1.510 11.288 -0.349 1.00 91.44 86 ARG A O 1
ATOM 626 N N . THR A 1 87 ? -3.087 10.832 -1.871 1.00 94.06 87 THR A N 1
ATOM 627 C CA . THR A 1 87 ? -2.259 9.941 -2.685 1.00 94.06 87 THR A CA 1
ATOM 628 C C . THR A 1 87 ? -1.359 10.705 -3.651 1.00 94.06 87 THR A C 1
ATOM 630 O O . THR A 1 87 ? -1.826 11.344 -4.593 1.00 94.06 87 THR A O 1
ATOM 633 N N . ALA A 1 88 ? -0.048 10.518 -3.517 1.00 96.06 88 ALA A N 1
ATOM 634 C CA . ALA A 1 88 ? 0.916 10.856 -4.556 1.00 96.06 88 ALA A CA 1
ATOM 635 C C . ALA A 1 88 ? 0.955 9.764 -5.639 1.00 96.06 88 ALA A C 1
ATOM 637 O O . ALA A 1 88 ? 0.924 8.571 -5.335 1.00 96.06 88 ALA A O 1
ATOM 638 N N . SER A 1 89 ? 1.058 10.159 -6.911 1.00 96.44 89 SER A N 1
ATOM 639 C CA . SER A 1 89 ? 1.175 9.233 -8.048 1.00 96.44 89 SER A CA 1
ATOM 640 C C . SER A 1 89 ? 2.537 9.351 -8.726 1.00 96.44 89 SER A C 1
ATOM 642 O O . SER A 1 89 ? 2.988 10.448 -9.049 1.00 96.44 89 SER A O 1
ATOM 644 N N . TYR A 1 90 ? 3.163 8.211 -9.006 1.00 96.81 90 TYR A N 1
ATOM 645 C CA . TYR A 1 90 ? 4.467 8.110 -9.652 1.00 96.81 90 TYR A CA 1
ATOM 646 C C . TYR A 1 90 ? 4.340 7.287 -10.933 1.00 96.81 90 TYR A C 1
ATOM 648 O O . TYR A 1 90 ? 3.990 6.103 -10.911 1.00 96.81 90 TYR A O 1
ATOM 656 N N . LYS A 1 91 ? 4.620 7.925 -12.071 1.00 96.19 91 LYS A N 1
ATOM 657 C CA . LYS A 1 91 ? 4.509 7.300 -13.389 1.00 96.19 91 LYS A CA 1
ATOM 658 C C . LYS A 1 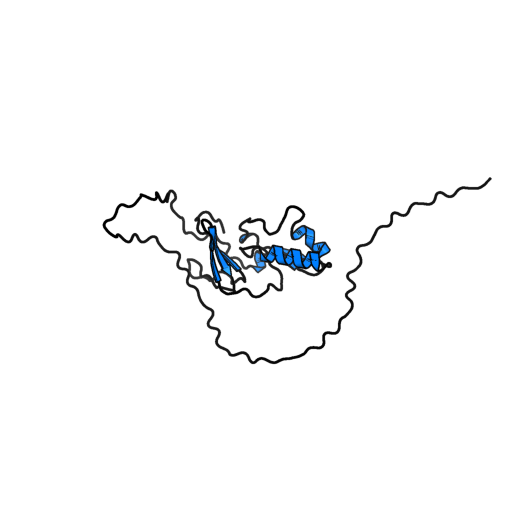91 ? 5.744 6.445 -13.680 1.00 96.19 91 LYS A C 1
ATOM 660 O O . LYS A 1 91 ? 6.849 6.969 -13.785 1.00 96.19 91 LYS A O 1
ATOM 665 N N . GLY A 1 92 ? 5.544 5.142 -13.838 1.00 93.56 92 GLY A N 1
ATOM 666 C CA . GLY A 1 92 ? 6.507 4.229 -14.447 1.00 93.56 92 GLY A CA 1
ATOM 667 C C . GLY A 1 92 ? 6.199 3.985 -15.926 1.00 93.56 92 GLY A C 1
ATOM 668 O O . GLY A 1 92 ? 5.235 4.510 -16.484 1.00 93.56 92 GLY A O 1
ATOM 669 N N . THR A 1 93 ? 7.014 3.152 -16.568 1.00 92.88 93 THR A N 1
ATOM 670 C CA . THR A 1 93 ? 6.892 2.835 -18.000 1.00 92.88 93 THR A CA 1
ATOM 671 C C . THR A 1 93 ? 5.648 2.000 -18.327 1.00 92.88 93 THR A C 1
ATOM 673 O O . THR A 1 93 ? 5.014 2.211 -19.359 1.00 92.88 93 THR A O 1
ATOM 676 N N . ARG A 1 94 ? 5.272 1.050 -17.458 1.00 93.19 94 ARG A N 1
ATOM 677 C CA . ARG A 1 94 ? 4.090 0.172 -17.636 1.00 93.19 94 ARG A CA 1
ATOM 678 C C . ARG A 1 94 ? 3.209 0.062 -16.384 1.00 93.19 94 ARG A C 1
ATOM 680 O O . ARG A 1 94 ? 2.356 -0.814 -16.314 1.00 93.19 94 ARG A O 1
ATOM 687 N N . ILE A 1 95 ? 3.431 0.917 -15.389 1.00 94.81 95 ILE A N 1
ATOM 688 C CA . ILE A 1 95 ? 2.707 0.912 -14.113 1.00 94.81 95 ILE A CA 1
ATOM 689 C C . ILE A 1 95 ? 2.652 2.328 -13.537 1.00 94.81 95 ILE A C 1
ATOM 691 O O . ILE A 1 95 ? 3.560 3.126 -13.765 1.00 94.81 95 ILE A O 1
ATOM 695 N N . VAL A 1 96 ? 1.600 2.636 -12.784 1.00 96.19 96 VAL A N 1
ATOM 696 C CA . VAL A 1 96 ? 1.512 3.850 -11.967 1.00 96.19 96 VAL A CA 1
ATOM 697 C C . VAL A 1 96 ? 1.492 3.415 -10.512 1.00 96.19 96 VAL A C 1
ATOM 699 O O . VAL A 1 96 ? 0.570 2.720 -10.088 1.00 96.19 96 VAL A O 1
ATOM 702 N N . LEU A 1 97 ? 2.524 3.804 -9.770 1.00 97.06 97 LEU A N 1
ATOM 703 C CA . LEU A 1 97 ? 2.603 3.577 -8.334 1.00 97.06 97 LEU A CA 1
ATOM 704 C C . LEU A 1 97 ? 1.870 4.710 -7.621 1.00 97.06 97 LEU A C 1
ATOM 706 O O . LEU A 1 97 ? 2.115 5.882 -7.901 1.00 97.06 97 LEU A O 1
ATOM 710 N N . LYS A 1 98 ? 0.999 4.360 -6.686 1.00 96.69 98 LYS A N 1
ATOM 711 C CA . LYS A 1 98 ? 0.304 5.288 -5.798 1.00 96.69 98 LYS A CA 1
ATOM 712 C C . LYS A 1 98 ? 0.865 5.149 -4.389 1.00 96.69 98 LYS A C 1
ATOM 714 O O . LYS A 1 98 ? 1.143 4.032 -3.959 1.00 96.69 98 LYS A O 1
ATOM 719 N N . ASN A 1 99 ? 1.030 6.268 -3.695 1.00 96.88 99 ASN A N 1
ATOM 720 C CA . ASN A 1 99 ? 1.505 6.317 -2.319 1.00 96.88 99 ASN A CA 1
ATOM 721 C C . ASN A 1 99 ? 0.636 7.263 -1.488 1.00 96.88 99 ASN A C 1
ATOM 723 O O . ASN A 1 99 ? 0.688 8.475 -1.686 1.00 96.88 99 ASN A O 1
ATOM 727 N N . ASP A 1 100 ? -0.129 6.703 -0.564 1.00 95.56 100 ASP A N 1
ATOM 728 C CA . ASP A 1 100 ? -0.802 7.422 0.507 1.00 95.56 100 ASP A CA 1
ATOM 729 C C . ASP A 1 100 ? 0.050 7.295 1.775 1.00 95.56 100 ASP A C 1
ATOM 731 O O . ASP A 1 100 ? 0.004 6.293 2.496 1.00 95.56 100 ASP A O 1
ATOM 735 N N . THR A 1 101 ? 0.892 8.299 2.019 1.00 94.06 101 THR A N 1
ATOM 736 C CA . THR A 1 101 ? 1.847 8.257 3.130 1.00 94.06 101 THR A CA 1
ATOM 737 C C . THR A 1 101 ? 1.177 8.339 4.491 1.00 94.06 101 THR A C 1
ATOM 739 O O . THR A 1 101 ? 1.798 7.904 5.458 1.00 94.06 101 THR A O 1
ATOM 742 N N . SER A 1 102 ? -0.060 8.850 4.586 1.00 92.88 102 SER A N 1
ATOM 743 C CA . SER A 1 102 ? -0.758 8.913 5.873 1.00 92.88 102 SER A CA 1
ATOM 744 C C . SER A 1 102 ? -0.989 7.506 6.424 1.00 92.88 102 SER A C 1
ATOM 746 O O . SER A 1 102 ? -0.911 7.303 7.624 1.00 92.88 102 SER A O 1
ATOM 748 N N . LEU A 1 103 ? -1.162 6.511 5.547 1.00 93.31 103 LEU A N 1
ATOM 749 C CA . LEU A 1 103 ? -1.381 5.111 5.912 1.00 93.31 103 LEU A CA 1
ATOM 750 C C . LEU A 1 103 ? -0.089 4.334 6.208 1.00 93.31 103 LEU A C 1
ATOM 752 O O . LEU A 1 103 ? -0.143 3.153 6.548 1.00 93.31 103 LEU A O 1
ATOM 756 N N . CYS A 1 104 ? 1.095 4.912 6.009 1.00 94.12 104 CYS A N 1
ATOM 757 C CA . CYS A 1 104 ? 2.343 4.159 6.093 1.00 94.12 104 CYS A CA 1
ATOM 758 C C . CYS A 1 104 ? 2.666 3.754 7.539 1.00 94.12 104 CYS A C 1
ATOM 760 O O . CYS A 1 104 ? 2.862 4.600 8.402 1.00 94.12 104 CYS A O 1
ATOM 762 N N . MET A 1 105 ? 2.824 2.450 7.791 1.00 92.75 105 MET A N 1
ATOM 763 C CA . MET A 1 105 ? 3.312 1.942 9.085 1.00 92.75 105 MET A CA 1
ATOM 764 C C . MET A 1 105 ? 4.836 1.737 9.138 1.00 92.75 105 MET A C 1
ATOM 766 O O . MET A 1 105 ? 5.346 1.109 10.059 1.00 92.75 105 MET A O 1
ATOM 770 N N . HIS A 1 106 ? 5.563 2.192 8.114 1.00 93.56 106 HIS A N 1
ATOM 771 C CA . HIS A 1 106 ? 7.029 2.141 8.038 1.00 93.56 106 HIS A CA 1
ATOM 772 C C . HIS A 1 106 ? 7.677 0.745 8.172 1.00 93.56 106 HIS A C 1
ATOM 774 O O . HIS A 1 106 ? 8.838 0.634 8.550 1.00 93.56 106 HIS A O 1
ATOM 780 N N . VAL A 1 107 ? 6.978 -0.325 7.776 1.00 92.81 107 VAL A N 1
ATOM 781 C CA . VAL A 1 107 ? 7.488 -1.713 7.859 1.00 92.81 107 VAL A CA 1
ATOM 782 C C . VAL A 1 107 ? 8.581 -2.060 6.827 1.00 92.81 107 VAL A C 1
ATOM 784 O O . VAL A 1 107 ? 9.262 -3.069 6.955 1.00 92.81 107 VAL A O 1
ATOM 787 N N . GLY A 1 108 ? 8.768 -1.240 5.786 1.00 96.38 108 GLY A N 1
ATOM 788 C CA . GLY A 1 108 ? 9.936 -1.330 4.894 1.00 96.38 108 GLY A CA 1
ATOM 789 C C . GLY A 1 108 ? 9.841 -2.268 3.681 1.00 96.38 108 GLY A C 1
ATOM 790 O O . GLY A 1 108 ? 10.757 -2.257 2.867 1.00 96.38 108 GLY A O 1
ATOM 791 N N . PHE A 1 109 ? 8.737 -2.998 3.461 1.00 97.25 109 PHE A N 1
ATOM 792 C CA . PHE A 1 109 ? 8.589 -3.911 2.301 1.00 97.25 109 PHE A CA 1
ATOM 793 C C . PHE A 1 109 ? 8.678 -3.246 0.913 1.00 97.25 109 PHE A C 1
ATOM 795 O O . PHE A 1 109 ? 8.835 -3.923 -0.102 1.00 97.25 109 PHE A O 1
ATOM 802 N N . CYS A 1 110 ? 8.608 -1.917 0.852 1.00 97.69 110 CYS A N 1
ATOM 803 C CA . CYS A 1 110 ? 8.802 -1.133 -0.365 1.00 97.69 110 CYS A CA 1
ATOM 804 C C . CYS A 1 110 ? 10.277 -0.988 -0.791 1.00 97.69 110 CYS A C 1
ATOM 806 O O . CYS A 1 110 ? 10.567 -0.364 -1.816 1.00 97.69 110 CYS A O 1
ATOM 808 N N . GLY A 1 111 ? 11.210 -1.544 -0.018 1.00 97.31 111 GLY A N 1
ATOM 809 C CA . GLY A 1 111 ? 12.632 -1.606 -0.330 1.00 97.31 111 GLY A CA 1
ATOM 810 C C . GLY A 1 111 ? 13.257 -2.934 0.086 1.00 97.31 111 GLY A C 1
ATOM 811 O O . GLY A 1 111 ? 12.653 -3.743 0.783 1.00 97.31 111 GLY A O 1
ATOM 812 N N . ASN A 1 112 ? 14.477 -3.157 -0.380 1.00 95.31 112 ASN A N 1
ATOM 813 C CA . ASN A 1 112 ? 15.364 -4.226 0.063 1.00 95.31 112 ASN A CA 1
ATOM 814 C C . ASN A 1 112 ? 16.820 -3.735 -0.024 1.00 95.3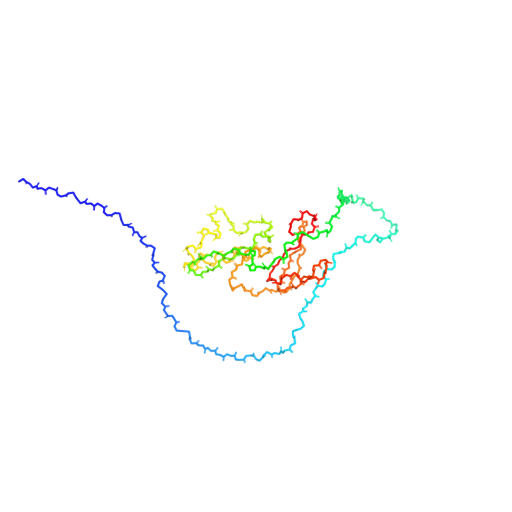1 112 ASN A C 1
ATOM 816 O O . ASN A 1 112 ? 17.066 -2.564 -0.310 1.00 95.31 112 ASN A O 1
ATOM 820 N N . GLU A 1 113 ? 17.783 -4.628 0.198 1.00 95.69 113 GLU A N 1
ATOM 821 C CA . GLU A 1 113 ? 19.218 -4.303 0.179 1.00 95.69 113 GLU A CA 1
ATOM 822 C C . GLU A 1 113 ? 19.720 -3.755 -1.170 1.00 95.69 113 GLU A C 1
AT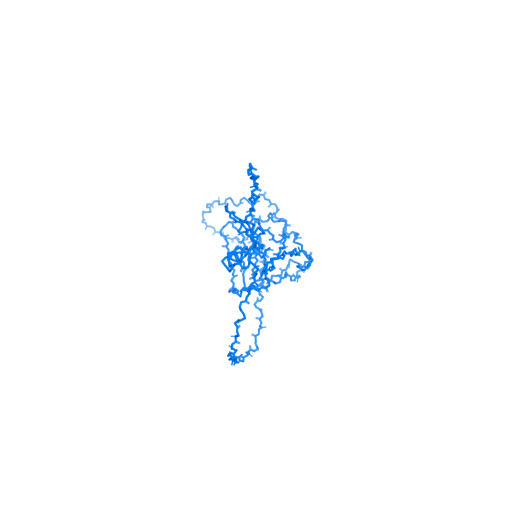OM 824 O O . GLU A 1 113 ? 20.754 -3.096 -1.225 1.00 95.69 113 GLU A O 1
ATOM 829 N N . ILE A 1 114 ? 18.990 -3.998 -2.262 1.00 95.69 114 ILE A N 1
ATOM 830 C CA . ILE A 1 114 ? 19.412 -3.670 -3.628 1.00 95.69 114 ILE A CA 1
ATOM 831 C C . ILE A 1 114 ? 18.673 -2.434 -4.160 1.00 95.69 114 ILE A C 1
ATOM 833 O O . ILE A 1 114 ? 19.255 -1.604 -4.860 1.00 95.69 114 ILE A O 1
ATOM 837 N N . THR A 1 115 ? 17.372 -2.300 -3.882 1.00 97.31 115 THR A N 1
ATOM 838 C CA . THR A 1 115 ? 16.518 -1.311 -4.555 1.00 97.31 115 THR A CA 1
ATOM 839 C C . THR A 1 115 ? 15.293 -0.887 -3.740 1.00 97.31 115 THR A C 1
ATOM 841 O O . THR A 1 115 ? 14.999 -1.413 -2.669 1.00 97.31 115 THR A O 1
ATOM 844 N N . THR A 1 116 ? 14.554 0.085 -4.274 1.00 98.19 116 THR A N 1
ATOM 845 C CA . THR A 1 116 ? 13.244 0.521 -3.780 1.00 98.19 116 THR A CA 1
ATOM 846 C C . THR A 1 116 ? 12.245 0.578 -4.928 1.00 98.19 116 THR A C 1
ATOM 848 O O . THR A 1 116 ? 12.633 0.775 -6.082 1.00 98.19 116 THR A O 1
ATOM 851 N N . VAL A 1 117 ? 10.948 0.480 -4.620 1.00 97.94 117 VAL A N 1
ATOM 852 C CA . VAL A 1 117 ? 9.879 0.559 -5.634 1.00 97.94 117 VAL A CA 1
ATOM 853 C C . VAL A 1 117 ? 9.988 1.810 -6.512 1.00 97.94 11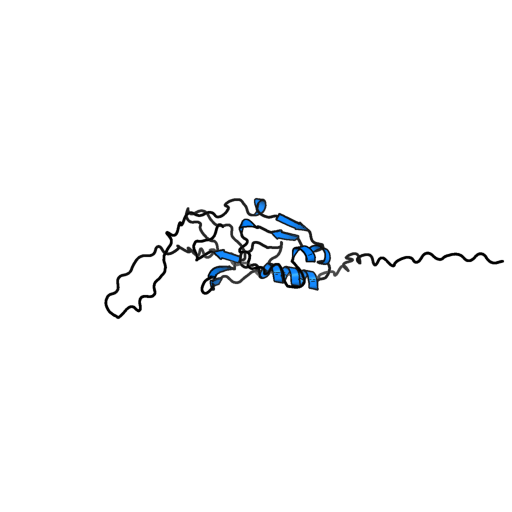7 VAL A C 1
ATOM 855 O O . VAL A 1 117 ? 9.762 1.730 -7.716 1.00 97.94 117 VAL A O 1
ATOM 858 N N . TRP A 1 118 ? 10.417 2.948 -5.952 1.00 97.75 118 TRP A N 1
ATOM 859 C CA . TRP A 1 118 ? 10.591 4.196 -6.702 1.00 97.75 118 TRP A CA 1
ATOM 860 C C . TRP A 1 118 ? 11.743 4.129 -7.708 1.00 97.75 118 TRP A C 1
ATOM 862 O O . TRP A 1 118 ? 11.593 4.593 -8.836 1.00 97.75 118 TRP A O 1
ATOM 872 N N . LYS A 1 119 ? 12.874 3.511 -7.338 1.00 97.81 119 LYS A N 1
ATOM 873 C CA . LYS A 1 119 ? 14.030 3.335 -8.237 1.00 97.81 119 LYS A CA 1
ATOM 874 C C . LYS A 1 119 ? 13.723 2.382 -9.394 1.00 97.81 119 LYS A C 1
ATOM 876 O O . LYS A 1 119 ? 14.325 2.491 -10.456 1.00 97.81 119 LYS A O 1
ATOM 881 N N . MET A 1 120 ? 12.778 1.465 -9.202 1.00 97.62 120 MET A N 1
ATOM 882 C CA . MET A 1 120 ? 12.398 0.467 -10.203 1.00 97.62 120 MET A CA 1
ATOM 883 C C . MET A 1 120 ? 11.479 1.019 -11.303 1.00 97.62 120 MET A C 1
ATOM 885 O O . MET A 1 120 ? 11.411 0.421 -12.375 1.00 97.62 120 MET A O 1
ATOM 889 N N . LEU A 1 121 ? 10.783 2.142 -11.072 1.00 97.19 121 LEU A N 1
ATOM 890 C CA . LEU A 1 121 ? 9.693 2.636 -11.932 1.00 97.19 121 LEU A CA 1
ATOM 891 C C . LEU A 1 121 ? 10.068 2.790 -13.413 1.00 97.19 121 LEU A C 1
ATOM 893 O O . LEU A 1 121 ? 9.284 2.401 -14.285 1.00 97.19 121 LEU A O 1
ATOM 897 N N . SER A 1 122 ? 11.257 3.319 -13.708 1.00 96.25 122 SER A N 1
ATOM 898 C CA . SER A 1 122 ? 11.735 3.538 -15.082 1.00 96.25 122 SER A CA 1
ATOM 899 C C . SER A 1 122 ? 12.007 2.229 -15.832 1.00 96.25 122 SER A C 1
ATOM 901 O O . SER A 1 122 ? 11.783 2.142 -17.040 1.00 96.25 122 SER A O 1
ATOM 903 N N . ALA A 1 123 ? 12.405 1.178 -15.114 1.00 96.56 123 ALA A N 1
ATOM 904 C CA . ALA A 1 123 ? 12.734 -0.133 -15.668 1.00 96.56 123 ALA A CA 1
ATOM 905 C C . ALA A 1 123 ? 11.525 -1.086 -15.759 1.00 96.56 123 ALA A C 1
ATOM 907 O O . ALA A 1 123 ? 11.660 -2.219 -16.213 1.00 96.56 123 ALA A O 1
ATOM 908 N N . THR A 1 124 ? 10.315 -0.631 -15.413 1.00 96.44 124 THR A N 1
ATOM 909 C CA . THR A 1 124 ? 9.085 -1.454 -15.433 1.00 96.44 124 THR A CA 1
ATOM 910 C C . THR A 1 124 ? 8.617 -1.876 -16.828 1.00 96.44 124 THR A C 1
ATOM 912 O O . THR A 1 124 ? 7.569 -2.510 -16.944 1.00 96.44 124 THR A O 1
ATOM 915 N N . CYS A 1 125 ? 9.357 -1.560 -17.897 1.00 95.94 125 CYS A N 1
ATOM 916 C CA . CYS A 1 125 ? 9.153 -2.208 -19.194 1.00 95.94 125 CYS A CA 1
ATOM 917 C C . CYS A 1 125 ? 9.504 -3.701 -19.119 1.00 95.94 125 CYS A C 1
ATOM 919 O O . CYS A 1 125 ? 8.745 -4.529 -19.629 1.00 95.94 125 CYS A O 1
ATOM 921 N N . ASP A 1 126 ? 10.575 -4.048 -18.395 1.00 96.50 126 ASP A N 1
ATOM 922 C CA . ASP A 1 126 ? 10.910 -5.433 -18.080 1.00 96.50 126 ASP A CA 1
ATOM 923 C C . ASP A 1 126 ? 9.844 -6.020 -17.143 1.00 96.50 126 ASP A C 1
ATOM 925 O O . ASP A 1 126 ? 9.586 -5.521 -16.042 1.00 96.50 126 ASP A O 1
ATOM 929 N N . SER A 1 127 ? 9.208 -7.098 -17.602 1.00 96.38 127 SER A N 1
ATOM 930 C CA . SER A 1 127 ? 8.200 -7.838 -16.842 1.00 96.38 127 SER A CA 1
ATOM 931 C C . SER A 1 127 ? 8.710 -8.359 -15.496 1.00 96.38 127 SER A C 1
ATOM 933 O O . SER A 1 127 ? 7.935 -8.374 -14.542 1.00 96.38 127 SER A O 1
ATOM 935 N N . ARG A 1 128 ? 9.998 -8.714 -15.378 1.00 97.56 128 ARG A N 1
ATOM 936 C CA . ARG A 1 128 ? 10.596 -9.190 -14.122 1.00 97.56 128 ARG A CA 1
ATOM 937 C C . ARG A 1 128 ? 10.672 -8.069 -13.093 1.00 97.56 128 ARG A C 1
ATOM 939 O O . ARG A 1 128 ? 10.226 -8.245 -11.963 1.00 97.56 128 ARG A O 1
ATOM 946 N N . VAL A 1 129 ? 11.151 -6.895 -13.509 1.00 97.69 129 VAL A N 1
ATOM 947 C CA . VAL A 1 129 ? 11.203 -5.694 -12.659 1.00 97.69 129 VAL A CA 1
ATOM 948 C C . VAL A 1 129 ? 9.797 -5.270 -12.247 1.00 97.69 129 VAL A C 1
ATOM 950 O O . VAL A 1 129 ? 9.548 -4.985 -11.078 1.00 97.69 129 VAL A O 1
ATOM 953 N N . ARG A 1 130 ? 8.854 -5.258 -13.195 1.00 96.69 130 ARG A N 1
ATOM 954 C CA . ARG A 1 130 ? 7.458 -4.905 -12.921 1.00 96.69 130 ARG A CA 1
ATOM 955 C C . ARG A 1 130 ? 6.802 -5.878 -11.938 1.00 96.69 130 ARG A C 1
ATOM 957 O O . ARG A 1 130 ? 6.190 -5.419 -10.981 1.00 96.69 130 ARG A O 1
ATOM 964 N N . GLY A 1 131 ? 6.977 -7.186 -12.133 1.00 96.25 131 GLY A N 1
ATOM 965 C CA . GLY A 1 131 ? 6.463 -8.212 -11.223 1.00 96.25 131 GLY A CA 1
ATOM 966 C C . GLY A 1 131 ? 7.063 -8.102 -9.821 1.00 96.25 131 GLY A C 1
ATOM 967 O O . GLY A 1 131 ? 6.335 -8.169 -8.837 1.00 96.25 131 GLY A O 1
ATOM 968 N N . GLN A 1 132 ? 8.368 -7.836 -9.713 1.00 97.25 132 GLN A N 1
ATOM 969 C CA . GLN A 1 132 ? 9.007 -7.597 -8.419 1.00 97.25 132 GLN A CA 1
ATOM 970 C C . GLN A 1 132 ? 8.454 -6.339 -7.730 1.00 97.25 132 GLN A C 1
ATOM 972 O O . GLN A 1 132 ? 8.165 -6.389 -6.537 1.00 97.25 132 GLN A O 1
ATOM 977 N N . LEU A 1 133 ? 8.264 -5.233 -8.462 1.00 97.75 133 LEU A N 1
ATOM 978 C CA . LEU A 1 133 ? 7.671 -4.009 -7.914 1.00 97.75 133 LEU A CA 1
ATOM 979 C C . LEU A 1 133 ? 6.264 -4.286 -7.371 1.00 97.75 133 LEU A C 1
ATOM 981 O O . LEU A 1 133 ? 5.981 -3.928 -6.231 1.00 97.75 133 LEU A O 1
ATOM 985 N N . MET A 1 134 ? 5.409 -4.953 -8.155 1.00 97.06 134 MET A N 1
ATOM 986 C CA . MET A 1 134 ? 4.052 -5.330 -7.735 1.00 97.06 134 MET A CA 1
ATOM 987 C C . MET A 1 134 ? 4.088 -6.187 -6.467 1.00 97.06 134 MET A C 1
ATOM 989 O O . MET A 1 134 ? 3.443 -5.848 -5.480 1.00 97.06 134 MET A O 1
ATOM 993 N N . ALA A 1 135 ? 4.944 -7.210 -6.433 1.00 96.38 135 ALA A N 1
ATOM 994 C CA . ALA A 1 135 ? 5.081 -8.090 -5.281 1.00 96.38 135 ALA A CA 1
ATOM 995 C C . ALA A 1 135 ? 5.595 -7.356 -4.020 1.00 96.38 135 ALA A C 1
ATOM 997 O O . ALA A 1 135 ? 5.249 -7.727 -2.898 1.00 96.38 135 ALA A O 1
ATOM 998 N N . MET A 1 136 ? 6.431 -6.323 -4.166 1.00 97.62 136 MET A N 1
ATOM 999 C CA . MET A 1 136 ? 6.857 -5.467 -3.048 1.00 97.62 136 MET A CA 1
ATOM 1000 C C . MET A 1 136 ? 5.712 -4.573 -2.550 1.00 97.62 136 MET A C 1
ATOM 1002 O O . MET A 1 136 ? 5.529 -4.420 -1.344 1.00 97.62 136 MET A O 1
ATOM 1006 N N . VAL A 1 137 ? 4.915 -4.014 -3.466 1.00 97.38 137 VAL A N 1
ATOM 1007 C CA . VAL A 1 137 ? 3.740 -3.192 -3.133 1.00 97.38 137 VAL A CA 1
ATOM 1008 C C . VAL A 1 137 ? 2.662 -4.017 -2.429 1.00 97.38 137 VAL A C 1
ATOM 1010 O O . VAL A 1 137 ? 2.136 -3.585 -1.405 1.00 97.38 137 VAL A O 1
ATOM 1013 N N . GLU A 1 138 ? 2.380 -5.225 -2.910 1.00 95.75 138 GLU A N 1
ATOM 1014 C CA . GLU A 1 138 ? 1.400 -6.146 -2.318 1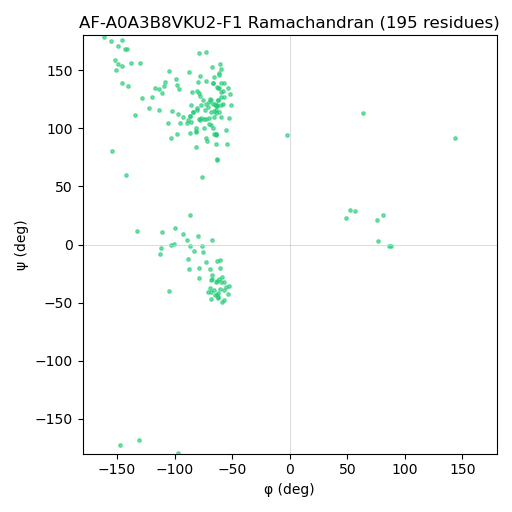.00 95.75 138 GLU A CA 1
ATOM 1015 C C . GLU A 1 138 ? 1.765 -6.546 -0.884 1.00 95.75 138 GLU A C 1
ATOM 1017 O O . GLU A 1 138 ? 0.887 -6.722 -0.044 1.00 95.75 138 GLU A O 1
ATOM 1022 N N . ARG A 1 139 ? 3.063 -6.580 -0.556 1.00 95.62 139 ARG A N 1
ATOM 1023 C CA . ARG A 1 139 ? 3.550 -6.809 0.812 1.00 95.62 139 ARG A CA 1
ATOM 1024 C C . ARG A 1 139 ? 3.403 -5.603 1.738 1.00 95.62 139 ARG A C 1
ATOM 1026 O O . ARG A 1 139 ? 3.675 -5.745 2.921 1.00 95.62 139 ARG A O 1
ATOM 1033 N N . CYS A 1 140 ? 2.998 -4.426 1.255 1.00 96.31 140 CYS A N 1
ATOM 1034 C CA . CYS A 1 140 ? 2.706 -3.270 2.106 1.00 96.31 140 CYS A CA 1
ATOM 1035 C C . CYS A 1 140 ? 1.418 -3.536 2.911 1.00 96.31 140 CYS A C 1
ATOM 1037 O O . CYS A 1 140 ? 0.331 -3.426 2.343 1.00 96.31 140 CYS A O 1
ATOM 1039 N N . PRO A 1 141 ? 1.488 -3.868 4.214 1.00 94.81 141 PRO A N 1
ATOM 1040 C CA . PRO A 1 141 ? 0.329 -4.351 4.967 1.00 94.81 141 PRO A CA 1
ATOM 1041 C C . PRO A 1 141 ? -0.742 -3.273 5.163 1.00 94.81 141 PRO A C 1
ATOM 1043 O O . PRO A 1 141 ? -1.927 -3.585 5.212 1.00 94.81 141 PRO A O 1
ATOM 1046 N N . SER A 1 142 ? -0.342 -2.000 5.218 1.00 94.25 142 SER A N 1
ATOM 1047 C CA . SER A 1 142 ? -1.256 -0.878 5.420 1.00 94.25 142 SER A CA 1
ATOM 1048 C C . SER A 1 142 ? -1.889 -0.334 4.136 1.00 94.25 142 SER A C 1
ATOM 1050 O O . SER A 1 142 ? -2.663 0.617 4.205 1.00 94.25 142 SER A O 1
ATOM 1052 N N . ALA A 1 143 ? -1.543 -0.889 2.967 1.00 94.88 143 ALA A N 1
ATOM 1053 C CA . ALA A 1 143 ? -1.955 -0.377 1.654 1.00 94.88 143 ALA A CA 1
ATOM 1054 C C . ALA A 1 143 ? -1.653 1.120 1.429 1.00 94.88 143 ALA A C 1
ATOM 1056 O O . ALA A 1 143 ? -2.353 1.800 0.668 1.00 94.88 143 ALA A O 1
ATOM 1057 N N . ALA A 1 144 ? -0.591 1.627 2.070 1.00 95.88 144 ALA A N 1
ATOM 1058 C CA . ALA A 1 144 ? -0.018 2.933 1.751 1.00 95.88 144 ALA A CA 1
ATOM 1059 C C . ALA A 1 144 ? 0.459 2.965 0.296 1.00 95.88 144 ALA A C 1
ATOM 1061 O O . ALA A 1 144 ? 0.252 3.944 -0.412 1.00 95.88 144 ALA A O 1
ATOM 1062 N N . LEU A 1 145 ? 1.028 1.857 -0.183 1.00 96.94 145 LEU A N 1
ATOM 1063 C CA . LEU A 1 145 ? 1.351 1.675 -1.591 1.00 96.94 145 LEU A CA 1
ATOM 1064 C C . LEU A 1 145 ? 0.270 0.859 -2.295 1.00 96.94 145 LEU A C 1
ATOM 1066 O O . LEU A 1 145 ? -0.178 -0.161 -1.775 1.00 96.94 145 LEU A O 1
ATOM 1070 N N . SER A 1 146 ? -0.094 1.291 -3.499 1.00 95.38 146 SER A N 1
ATOM 1071 C CA . SER A 1 146 ? -1.011 0.575 -4.392 1.00 95.38 146 SER A CA 1
ATOM 1072 C C . SER A 1 146 ? -0.673 0.841 -5.861 1.00 95.38 146 SER A C 1
ATOM 1074 O O . SER A 1 146 ? 0.156 1.693 -6.196 1.00 95.38 146 SER A O 1
ATOM 1076 N N . TYR A 1 147 ? -1.320 0.105 -6.758 1.00 94.56 147 TYR A N 1
ATOM 1077 C CA . TYR A 1 147 ? -1.286 0.325 -8.202 1.00 94.56 147 TYR A CA 1
ATOM 1078 C C . TYR A 1 147 ? -2.672 0.032 -8.797 1.00 94.56 147 TYR A C 1
ATOM 1080 O O . TYR A 1 147 ? -3.553 -0.473 -8.109 1.00 94.56 147 TYR A O 1
ATOM 1088 N N . SER A 1 148 ? -2.913 0.401 -10.057 1.00 81.81 148 SER A N 1
ATOM 1089 C CA . SER A 1 148 ? -4.273 0.475 -10.624 1.00 81.81 148 SER A CA 1
ATOM 1090 C C . SER A 1 148 ? -5.058 -0.844 -10.705 1.00 81.81 148 SER A C 1
ATOM 1092 O O . SER A 1 148 ? -6.253 -0.786 -10.965 1.00 81.81 148 SER A O 1
ATOM 1094 N N . LEU A 1 149 ? -4.412 -2.002 -10.547 1.00 82.06 149 LEU A N 1
ATOM 1095 C CA . LEU A 1 149 ? -5.006 -3.327 -10.761 1.00 82.06 149 LEU A CA 1
ATOM 1096 C C . LEU A 1 149 ? -4.478 -4.323 -9.719 1.00 82.06 149 LEU A C 1
ATOM 1098 O O . LEU A 1 149 ? -3.810 -5.290 -10.075 1.00 82.06 149 LEU A O 1
ATOM 1102 N N . GLU A 1 150 ? -4.712 -4.051 -8.434 1.00 86.50 150 GLU A N 1
ATOM 1103 C CA . GLU A 1 150 ? -4.389 -5.034 -7.395 1.00 86.50 150 GLU A CA 1
ATOM 1104 C C . GLU A 1 150 ? -5.281 -6.284 -7.533 1.00 86.50 150 GLU A C 1
ATOM 110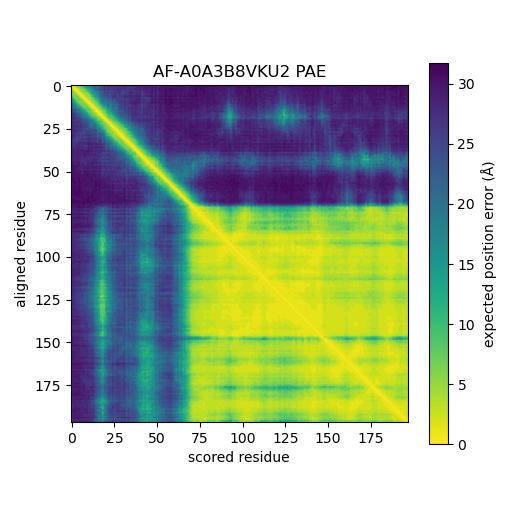6 O O . GLU A 1 150 ? -6.450 -6.152 -7.905 1.00 86.50 150 GLU A O 1
ATOM 1111 N N . PRO A 1 151 ? -4.752 -7.487 -7.252 1.00 89.06 151 PRO A N 1
ATOM 1112 C CA . PRO A 1 151 ? -5.544 -8.713 -7.261 1.00 89.06 151 PRO A CA 1
ATOM 1113 C C . PRO A 1 151 ? -6.568 -8.711 -6.125 1.00 89.06 151 PRO A C 1
ATOM 1115 O O . PRO A 1 151 ? -6.318 -8.130 -5.067 1.00 89.06 151 PRO A O 1
ATOM 1118 N N . ASP A 1 152 ? -7.683 -9.416 -6.310 1.00 92.00 152 ASP A N 1
ATOM 1119 C CA . ASP A 1 152 ? -8.623 -9.667 -5.218 1.00 92.00 152 ASP A CA 1
ATOM 1120 C C . ASP A 1 152 ? -7.937 -10.482 -4.113 1.00 92.00 152 ASP A C 1
ATOM 1122 O O . ASP A 1 152 ? -7.236 -11.464 -4.381 1.00 92.00 152 ASP A O 1
ATOM 1126 N N . LEU A 1 153 ? -8.142 -10.069 -2.863 1.00 94.38 153 LEU A N 1
ATOM 1127 C CA . LEU A 1 153 ? -7.658 -10.776 -1.681 1.00 94.38 153 LEU A CA 1
ATOM 1128 C C . LEU A 1 153 ? -8.812 -11.513 -0.986 1.00 94.38 153 LEU A C 1
ATOM 1130 O O . LEU A 1 153 ? -9.958 -11.059 -1.052 1.00 94.38 153 LEU A O 1
ATOM 1134 N N . PRO A 1 154 ? -8.540 -12.650 -0.318 1.00 95.56 154 PRO A N 1
ATOM 1135 C CA . PRO A 1 154 ? -9.542 -13.305 0.515 1.00 95.56 154 PRO A CA 1
ATOM 1136 C C . PRO A 1 154 ? -10.006 -12.369 1.636 1.00 95.56 154 PRO A C 1
ATOM 1138 O O . PRO A 1 154 ? -9.257 -11.522 2.105 1.00 95.56 154 PRO A O 1
ATOM 1141 N N . VAL A 1 155 ? -11.248 -12.531 2.089 1.00 96.75 155 VAL A N 1
ATOM 1142 C CA . VAL A 1 155 ? -11.755 -11.794 3.253 1.00 96.75 155 VAL A CA 1
ATOM 1143 C C . VAL A 1 155 ? -11.192 -12.436 4.515 1.00 96.75 155 VAL A C 1
ATOM 1145 O O . VAL A 1 155 ? -11.600 -13.538 4.882 1.00 96.75 155 VAL A O 1
ATOM 1148 N N . GLU A 1 156 ? -10.268 -11.756 5.189 1.00 96.06 156 GLU A N 1
ATOM 1149 C CA . GLU A 1 156 ? -9.641 -12.268 6.408 1.00 96.06 156 GLU A CA 1
ATOM 1150 C C . GLU A 1 156 ? -9.240 -11.151 7.379 1.00 96.06 156 GLU A C 1
ATOM 1152 O O . GLU A 1 156 ? -9.001 -10.003 6.994 1.00 96.06 156 GLU A O 1
ATOM 1157 N N . ILE A 1 157 ? -9.154 -11.512 8.660 1.00 96.56 157 ILE A N 1
ATOM 1158 C CA . ILE A 1 157 ? -8.632 -10.666 9.734 1.00 96.56 157 ILE A CA 1
ATOM 1159 C C . ILE A 1 157 ? -7.576 -11.479 10.475 1.00 96.56 157 ILE A C 1
ATOM 1161 O O . ILE A 1 157 ? -7.845 -12.582 10.950 1.00 96.56 157 ILE A O 1
ATOM 1165 N N . VAL A 1 158 ? -6.381 -10.915 10.600 1.00 96.25 158 VAL A N 1
ATOM 1166 C CA . VAL A 1 158 ? -5.235 -11.528 11.263 1.00 96.25 158 VAL A CA 1
ATOM 1167 C C . VAL A 1 158 ? -4.806 -10.658 12.435 1.00 96.25 158 VAL A C 1
ATOM 1169 O O . VAL A 1 158 ? -4.542 -9.462 12.301 1.00 96.25 158 VAL A O 1
ATOM 1172 N N . VAL A 1 159 ? -4.701 -11.284 13.604 1.00 95.62 159 VAL A N 1
ATOM 1173 C CA . VAL A 1 159 ? -4.121 -10.667 14.795 1.00 95.62 159 VAL A CA 1
ATOM 1174 C C . VAL A 1 159 ? -2.639 -11.014 14.832 1.00 95.62 159 VAL A C 1
ATOM 1176 O O . VAL A 1 159 ? -2.277 -12.159 15.096 1.00 95.62 159 VAL A O 1
ATOM 1179 N N . THR A 1 160 ? -1.773 -10.033 14.593 1.00 90.50 160 THR A N 1
ATOM 1180 C CA . THR A 1 160 ? -0.328 -10.249 14.715 1.00 90.50 160 THR A CA 1
ATOM 1181 C C . THR A 1 160 ? 0.072 -10.233 16.199 1.00 90.50 160 THR A C 1
ATOM 1183 O O . THR A 1 160 ? -0.276 -9.271 16.904 1.00 90.50 160 THR A O 1
ATOM 1186 N N . PRO A 1 161 ? 0.797 -11.256 16.704 1.00 92.12 161 PRO A N 1
ATOM 1187 C CA . PRO A 1 161 ? 1.360 -11.241 18.055 1.00 92.12 161 PRO A CA 1
ATOM 1188 C C . PRO A 1 161 ? 2.169 -9.965 18.290 1.00 92.12 161 PRO A C 1
ATOM 1190 O O . PRO A 1 161 ? 2.958 -9.576 17.434 1.00 92.12 161 PRO A O 1
ATOM 1193 N N . ASP A 1 162 ? 1.890 -9.275 19.400 1.00 90.56 162 ASP A N 1
ATOM 1194 C CA . ASP A 1 162 ? 2.485 -7.972 19.755 1.00 90.56 162 ASP A CA 1
ATOM 1195 C C . ASP A 1 162 ? 2.463 -6.912 18.641 1.00 90.56 162 ASP A C 1
ATOM 1197 O O . ASP A 1 162 ? 3.220 -5.943 18.644 1.00 90.56 162 ASP A O 1
ATOM 1201 N N . GLY A 1 163 ? 1.546 -7.080 17.690 1.00 90.25 163 GLY A N 1
ATOM 1202 C CA . GLY A 1 163 ? 1.430 -6.251 16.512 1.00 90.25 163 GLY A CA 1
ATOM 1203 C C . GLY A 1 163 ? 0.012 -5.762 16.276 1.00 90.25 163 GLY A C 1
ATOM 1204 O O . GLY A 1 163 ? -0.891 -5.834 17.122 1.00 90.25 163 GLY A O 1
ATOM 1205 N N . ALA A 1 164 ? -0.149 -5.223 15.081 1.00 93.31 164 ALA A N 1
ATOM 1206 C CA . ALA A 1 164 ? -1.381 -4.633 14.617 1.00 93.31 164 ALA A CA 1
AT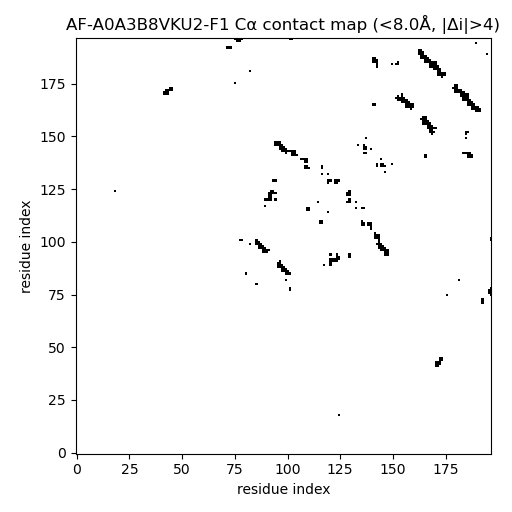OM 1207 C C . ALA A 1 164 ? -2.398 -5.695 14.158 1.00 93.31 164 ALA A C 1
ATOM 1209 O O . ALA A 1 164 ? -2.056 -6.859 13.936 1.00 93.31 164 ALA A O 1
ATOM 1210 N N . LEU A 1 165 ? -3.653 -5.275 14.015 1.00 95.31 165 LEU A N 1
ATOM 1211 C CA . LEU A 1 165 ? -4.698 -6.055 13.358 1.00 95.31 165 LEU A CA 1
ATOM 1212 C C . LEU A 1 165 ? -4.595 -5.815 11.858 1.00 95.31 165 LEU A C 1
ATOM 1214 O O . LEU A 1 165 ? -4.813 -4.693 11.407 1.00 95.31 165 LEU A O 1
ATOM 1218 N N . TRP A 1 166 ? -4.256 -6.838 11.089 1.00 96.00 166 TRP A N 1
ATOM 1219 C CA . TRP A 1 166 ? -4.233 -6.759 9.634 1.00 96.00 166 TRP A CA 1
ATOM 1220 C C . TRP A 1 166 ? -5.512 -7.366 9.064 1.00 96.00 166 TRP A C 1
ATOM 1222 O O . TRP A 1 166 ? -6.018 -8.348 9.602 1.00 96.00 166 TRP A O 1
ATOM 1232 N N . PHE A 1 167 ? -6.051 -6.785 7.999 1.00 96.19 167 PHE A N 1
ATOM 1233 C CA . PHE A 1 167 ? -7.251 -7.305 7.351 1.00 96.19 167 PHE A CA 1
ATOM 1234 C C . PHE A 1 167 ? -7.207 -7.083 5.840 1.00 96.19 167 PHE A C 1
ATOM 1236 O O . PHE A 1 167 ? -6.557 -6.145 5.366 1.00 96.19 167 PHE A O 1
ATOM 1243 N N . SER A 1 168 ? -7.903 -7.934 5.087 1.00 96.56 168 SER A N 1
ATOM 1244 C CA . SER A 1 168 ? -7.940 -7.890 3.622 1.00 96.56 168 SER A CA 1
ATOM 1245 C C . SER A 1 168 ? -9.302 -8.300 3.047 1.00 96.56 168 SER A C 1
ATOM 1247 O O . SER A 1 168 ? -10.244 -8.592 3.786 1.00 96.56 168 SER A O 1
ATOM 1249 N N . GLY A 1 169 ? -9.443 -8.209 1.722 1.00 94.19 169 GLY A N 1
ATOM 1250 C CA . GLY A 1 169 ? -10.665 -8.570 1.002 1.00 94.19 169 GLY A CA 1
ATOM 1251 C C . GLY A 1 169 ? -11.749 -7.491 1.023 1.00 94.19 169 GLY A C 1
ATOM 1252 O O . GLY A 1 169 ? -12.932 -7.799 0.909 1.00 94.19 169 GLY A O 1
ATOM 1253 N N . GLY A 1 170 ? -11.376 -6.216 1.182 1.00 92.25 170 GLY A N 1
ATOM 1254 C CA . GLY A 1 170 ? -12.341 -5.114 1.085 1.00 92.25 170 GLY A CA 1
ATOM 1255 C C . GLY A 1 170 ? -13.250 -4.945 2.304 1.00 92.25 170 GLY A C 1
ATOM 1256 O O . GLY A 1 170 ? -14.316 -4.346 2.178 1.00 92.25 170 GLY A O 1
ATOM 1257 N N . ILE A 1 171 ? -12.850 -5.458 3.475 1.00 93.44 171 ILE A N 1
ATOM 1258 C CA . ILE A 1 171 ? -13.594 -5.281 4.730 1.00 93.44 171 ILE A CA 1
ATOM 1259 C C . ILE A 1 171 ? -13.771 -3.785 5.019 1.00 93.44 171 ILE A C 1
ATOM 1261 O O . ILE A 1 171 ? -12.807 -3.017 5.063 1.00 93.44 171 ILE A O 1
ATOM 1265 N N . THR A 1 172 ? -15.019 -3.374 5.237 1.00 91.50 172 THR A N 1
ATOM 1266 C CA . THR A 1 172 ? -15.358 -2.013 5.652 1.00 91.50 172 THR A CA 1
ATOM 1267 C C . THR A 1 172 ? -15.138 -1.856 7.149 1.00 91.50 172 THR A C 1
ATOM 1269 O O . THR A 1 172 ? -15.629 -2.672 7.929 1.00 91.50 172 THR A O 1
ATOM 1272 N N . VAL A 1 173 ? -14.453 -0.787 7.547 1.00 90.75 173 VAL A N 1
ATOM 1273 C CA . VAL A 1 173 ? -14.251 -0.420 8.953 1.00 90.75 173 VAL A CA 1
ATOM 1274 C C . VAL A 1 173 ? -15.071 0.828 9.246 1.00 90.75 173 VAL A C 1
ATOM 1276 O O . VAL A 1 173 ? -15.090 1.762 8.447 1.00 90.75 173 VAL A O 1
ATOM 1279 N N . GLU A 1 174 ? -15.749 0.847 10.385 1.00 91.06 174 GLU A N 1
ATOM 1280 C CA . GLU A 1 174 ? -16.453 2.025 10.882 1.00 91.06 174 GLU A CA 1
ATOM 1281 C C . GLU A 1 174 ? -15.555 2.769 11.876 1.00 91.06 174 GLU A C 1
ATOM 1283 O O . GLU A 1 174 ? -14.916 2.157 12.733 1.00 91.06 174 GLU A O 1
ATOM 1288 N N . ARG A 1 175 ? -15.467 4.091 11.724 1.00 88.75 175 ARG A N 1
ATOM 1289 C CA . ARG A 1 175 ? -14.733 4.982 12.626 1.00 88.75 175 ARG A CA 1
ATOM 1290 C C . ARG A 1 175 ? -15.479 5.140 13.945 1.00 88.75 175 ARG A C 1
ATOM 1292 O O . ARG A 1 175 ? -16.670 4.859 14.046 1.00 88.75 175 ARG A O 1
ATOM 1299 N N . SER A 1 176 ? -14.791 5.671 14.950 1.00 85.06 176 SER A N 1
ATOM 1300 C CA . SER A 1 176 ? -15.347 5.833 16.302 1.00 85.06 176 SER A CA 1
ATOM 1301 C C . SER A 1 176 ? -16.620 6.696 16.356 1.00 85.06 176 SER A C 1
ATOM 1303 O O . SER A 1 176 ? -17.473 6.485 17.217 1.00 85.06 176 SER A O 1
ATOM 1305 N N . TYR A 1 177 ? -16.775 7.631 15.414 1.00 83.94 177 TYR A N 1
ATOM 1306 C CA . TYR A 1 177 ? -17.936 8.518 15.291 1.00 83.94 177 TYR A CA 1
ATOM 1307 C C . TYR A 1 177 ? -18.959 8.062 14.229 1.00 83.94 177 TYR A C 1
ATOM 1309 O O . TYR A 1 177 ? -19.836 8.838 13.847 1.00 83.94 177 TYR A O 1
ATOM 1317 N N . GLY A 1 178 ? -18.861 6.818 13.746 1.00 85.81 178 GLY A N 1
ATOM 1318 C CA . GLY A 1 178 ? -19.834 6.202 12.837 1.00 85.81 178 GLY A CA 1
ATOM 1319 C C . GLY A 1 178 ? -19.614 6.472 11.344 1.00 85.81 178 GLY A C 1
ATOM 1320 O O . GLY A 1 178 ? -20.376 5.984 10.512 1.00 85.81 178 GLY A O 1
ATOM 1321 N N . GLN A 1 179 ? -18.595 7.247 10.953 1.00 87.56 179 GLN A N 1
ATOM 1322 C CA . GLN A 1 179 ? -18.255 7.422 9.537 1.00 87.56 179 GLN A CA 1
ATOM 1323 C C . GLN A 1 179 ? -17.494 6.198 9.015 1.00 87.56 179 GLN A C 1
ATOM 1325 O O . GLN A 1 179 ? -16.657 5.645 9.727 1.00 87.56 179 GLN A O 1
ATOM 1330 N N . PRO A 1 180 ? -17.693 5.790 7.755 1.00 87.50 180 PRO A N 1
ATOM 1331 C CA . PRO A 1 180 ? -16.894 4.721 7.180 1.00 87.50 180 PRO A CA 1
ATOM 1332 C C . PRO A 1 180 ? -15.430 5.157 7.018 1.00 87.50 180 PRO A C 1
ATOM 1334 O O . PRO A 1 180 ? -15.120 6.267 6.575 1.00 87.50 180 PRO A O 1
ATOM 1337 N N . PHE A 1 181 ? -14.511 4.252 7.332 1.00 86.81 181 PHE A N 1
ATOM 1338 C CA . PHE A 1 181 ? -13.163 4.278 6.789 1.00 86.81 181 PHE A CA 1
ATOM 1339 C C . PHE A 1 181 ? -13.222 3.845 5.320 1.00 86.81 181 PHE A C 1
ATOM 1341 O O . PHE A 1 181 ? -13.985 2.949 4.954 1.00 86.81 181 PHE A O 1
ATOM 1348 N N . GLU A 1 182 ? -12.433 4.492 4.464 1.00 87.06 182 GLU A N 1
ATOM 1349 C CA . GLU A 1 182 ? -12.439 4.186 3.035 1.00 87.06 182 GLU A CA 1
ATOM 1350 C C . GLU A 1 182 ? -12.063 2.716 2.803 1.00 87.06 182 GLU A C 1
ATOM 1352 O O . GLU A 1 182 ? -11.032 2.253 3.291 1.00 87.06 182 GLU A O 1
ATOM 1357 N N . ALA A 1 183 ? -12.899 1.981 2.065 1.00 87.31 183 ALA A N 1
ATOM 1358 C CA . ALA A 1 183 ? -12.664 0.569 1.787 1.00 87.31 183 ALA A CA 1
ATOM 1359 C C . ALA A 1 183 ? -11.378 0.380 0.970 1.00 87.31 183 ALA A C 1
ATOM 1361 O O . ALA A 1 183 ? -11.130 1.089 -0.007 1.00 87.31 183 ALA A O 1
ATOM 1362 N N . ARG A 1 184 ? -10.560 -0.602 1.360 1.00 90.19 184 ARG A N 1
ATOM 1363 C CA . ARG A 1 184 ? -9.296 -0.935 0.692 1.00 90.19 184 ARG A CA 1
ATOM 1364 C C . ARG A 1 184 ? -9.147 -2.439 0.579 1.00 90.19 184 ARG A C 1
ATOM 1366 O O . ARG A 1 184 ? -9.681 -3.185 1.392 1.00 90.19 184 ARG A O 1
ATOM 1373 N N . ASN A 1 185 ? -8.353 -2.872 -0.393 1.00 93.31 185 ASN A N 1
ATOM 1374 C CA . ASN A 1 185 ? -8.074 -4.289 -0.605 1.00 93.31 185 ASN A CA 1
ATOM 1375 C C . ASN A 1 185 ? -7.408 -4.944 0.624 1.00 93.31 185 ASN A C 1
ATOM 1377 O O . ASN A 1 185 ? -7.663 -6.103 0.930 1.00 93.31 185 ASN A O 1
ATOM 1381 N N . ARG A 1 186 ? -6.599 -4.173 1.364 1.00 95.31 186 ARG A N 1
ATOM 1382 C CA . ARG A 1 186 ? -6.044 -4.514 2.682 1.00 95.31 186 ARG A CA 1
ATOM 1383 C C . ARG A 1 186 ? -5.792 -3.259 3.509 1.00 95.31 186 ARG A C 1
ATOM 1385 O O . ARG A 1 186 ? -5.653 -2.175 2.942 1.00 95.31 186 ARG A O 1
ATOM 1392 N N . ALA A 1 187 ? -5.705 -3.400 4.824 1.00 95.00 187 ALA A N 1
ATOM 1393 C CA . ALA A 1 187 ? -5.305 -2.327 5.726 1.00 95.00 187 ALA A CA 1
ATOM 1394 C C . ALA A 1 187 ? -4.859 -2.886 7.083 1.00 95.00 187 ALA A C 1
ATOM 1396 O O . ALA A 1 187 ? -4.805 -4.095 7.314 1.00 95.00 187 ALA A O 1
ATOM 1397 N N . THR A 1 188 ? -4.447 -1.993 7.982 1.00 94.62 188 THR A N 1
ATOM 1398 C CA . THR A 1 188 ? -3.970 -2.367 9.311 1.00 94.62 188 THR A CA 1
ATOM 1399 C C . THR A 1 188 ? -4.453 -1.378 10.364 1.00 94.62 188 THR A C 1
ATOM 1401 O O . THR A 1 188 ? -4.353 -0.174 10.150 1.00 94.62 188 THR A O 1
ATOM 1404 N N . LEU A 1 189 ? -4.921 -1.881 11.508 1.00 92.56 189 LEU A N 1
ATOM 1405 C CA . LEU A 1 189 ? -5.308 -1.086 12.672 1.00 92.56 189 LEU A CA 1
ATOM 1406 C C . LEU A 1 189 ? -4.328 -1.295 13.822 1.00 92.56 189 LEU A C 1
ATOM 1408 O O . LEU A 1 189 ? -4.003 -2.423 14.206 1.00 92.56 189 LEU A O 1
ATOM 1412 N N . CYS A 1 190 ? -3.866 -0.189 14.394 1.00 90.75 190 CYS A N 1
ATOM 1413 C CA . CYS A 1 190 ? -2.975 -0.209 15.540 1.00 90.75 190 CYS A CA 1
ATOM 1414 C C . CYS A 1 190 ? -3.672 -0.773 16.787 1.00 90.75 190 CYS A C 1
ATOM 1416 O O . CYS A 1 190 ? -4.811 -0.428 17.089 1.00 90.75 190 CYS A O 1
ATOM 1418 N N . ARG A 1 191 ? -2.946 -1.602 17.547 1.00 91.31 191 ARG A N 1
ATOM 1419 C CA . ARG A 1 191 ? -3.392 -2.148 18.840 1.00 91.31 191 ARG A CA 1
ATOM 1420 C C . ARG A 1 191 ? -2.584 -1.627 20.035 1.00 91.31 191 ARG A C 1
ATOM 1422 O O . ARG A 1 191 ? -2.959 -1.875 21.173 1.00 91.31 191 ARG A O 1
ATOM 1429 N N . CYS A 1 192 ? -1.488 -0.902 19.797 1.00 88.31 192 CYS A N 1
ATOM 1430 C CA . CYS A 1 192 ? -0.610 -0.413 20.866 1.00 88.31 192 CYS A CA 1
ATOM 1431 C C . CYS A 1 192 ? -1.022 0.952 21.440 1.00 88.31 192 CYS A C 1
ATOM 1433 O O . CYS A 1 192 ? -0.474 1.367 22.454 1.00 88.31 192 CYS A O 1
ATOM 1435 N N . GLY A 1 193 ? -1.942 1.667 20.784 1.00 87.06 193 GLY A N 1
ATOM 1436 C CA . GLY A 1 193 ? -2.403 2.992 21.214 1.00 87.06 193 GLY A CA 1
ATOM 1437 C C . GLY A 1 193 ? -1.441 4.153 20.934 1.00 87.06 193 GLY A C 1
ATOM 1438 O O . GLY A 1 193 ? -1.752 5.289 21.269 1.00 87.06 193 GLY A O 1
ATOM 1439 N N . ASN A 1 194 ? -0.301 3.903 20.282 1.00 86.50 194 ASN A N 1
ATOM 1440 C CA . ASN A 1 194 ? 0.696 4.937 19.974 1.00 86.50 194 ASN A CA 1
ATOM 1441 C C . ASN A 1 194 ? 0.644 5.446 18.524 1.00 86.50 194 ASN A C 1
ATOM 1443 O O . ASN A 1 194 ? 1.456 6.297 18.156 1.00 86.50 194 ASN A O 1
ATOM 1447 N N . SER A 1 195 ? -0.276 4.929 17.699 1.00 87.31 195 SER A N 1
ATOM 1448 C CA . SER A 1 195 ? -0.411 5.383 16.308 1.00 87.31 195 SER A CA 1
ATOM 1449 C C . SER A 1 195 ? -0.767 6.865 16.246 1.00 87.31 195 SER A C 1
ATOM 1451 O O . SER A 1 195 ? -1.484 7.378 17.104 1.00 87.31 195 SER A O 1
ATOM 1453 N N . LYS A 1 196 ? -0.251 7.540 15.219 1.00 83.88 196 LYS A N 1
ATOM 1454 C CA . LYS A 1 196 ? -0.608 8.922 14.851 1.00 83.88 196 LYS A CA 1
ATOM 1455 C C . LYS A 1 196 ? -1.391 8.985 13.535 1.00 83.88 196 LYS A C 1
ATOM 1457 O O . LYS A 1 196 ? -1.546 10.060 12.969 1.00 83.88 196 LYS A O 1
ATOM 1462 N N . ASN A 1 197 ? -1.818 7.814 13.063 1.00 80.88 197 ASN A N 1
ATOM 1463 C CA . ASN A 1 197 ? -2.714 7.575 11.939 1.00 80.88 197 ASN A CA 1
ATOM 1464 C C . ASN A 1 197 ? -3.811 6.608 12.366 1.00 80.88 197 ASN A C 1
ATOM 1466 O O . ASN A 1 197 ? -3.512 5.703 13.184 1.00 80.88 197 ASN A O 1
#

pLDDT: mean 73.08, std 26.68, range [28.72, 98.19]

Foldseek 3Di:
DDDDDDDDPPDPPPDDDPLDDDDDDDDDDDDDDDDDDDDPDPAPAPDPDDPDDDDDDDDDDPPPPPCPVDDQDLDDLQDPDDLVVQWDWDAAPPWIKIARPSQAPPPQLQDDPPDGLNVLRPVCSPVVSVVSSLVSCVPRQANRIDIDDNDADDFDWDDDVVFWIKTARFHWYADPVGHIDDTDRIHTGTDPSPDSD

Radius of gyration: 25.93 Å; Cα contacts (8 Å, |Δi|>4): 224; chains: 1; bounding box: 82×34×89 Å

Mean predicted aligned error: 15.35 Å

Secondary structure (DSSP, 8-state):
--------------PPPP---------------PPP------B----PPP--------S----------S----------S-HHHHEEEEE-SS-EEEEEGGG-----TTB-SS-BHHHHGGGTTSHHHHHHHHHHHHT-TT-SEEETTPPP---EEEE-TTS-EEEESS-B-B-TTSPBPPP-SEEEE-SSS----

Solvent-accessible surface area (backbone atoms only — not comparable to full-atom values): 13103 Å² total; per-residue (Å²): 138,84,85,83,81,84,81,78,84,76,76,84,73,82,69,80,78,74,92,77,74,79,87,73,88,75,85,81,81,85,77,89,76,84,81,81,91,77,84,79,77,72,74,56,81,77,72,80,79,74,92,75,84,79,87,78,82,89,75,87,73,78,78,73,78,73,80,72,85,61,86,80,70,82,75,86,61,50,84,82,69,55,66,78,80,57,39,47,79,45,84,32,66,71,50,49,45,34,37,27,66,76,47,54,80,80,82,55,48,56,43,60,100,85,51,35,51,78,77,45,27,76,53,22,69,44,63,68,53,34,52,52,42,50,56,26,33,70,57,32,60,38,44,18,38,47,50,95,77,72,78,90,49,69,76,48,77,45,80,42,86,101,45,41,39,37,37,26,36,46,56,44,44,68,42,99,87,70,49,74,45,84,68,37,62,34,30,60,45,79,68,82,72,74,67,79,78